Protein AF-A0A934XDN0-F1 (afdb_monomer_lite)

Sequence (200 aa):
MAMDLTIGKAIHNENSNKFLVRSGFCDELMEAIPNAPKKSKFPFWESRKKAPCLVDLEWMTLPLTATGLLPTVTFKRLGYQMPAGDAQRTWFPELIDLLRRNWNPSMSMLQLIELRNQLDGMLQTIRTEHSILPPLMTCSHCGIKSRAARPKVSVRAMIFALSRFRIASLDEVHALEKLWDRYRRDEHLDLYGDIEVDSR

pLDDT: mean 70.96, std 28.56, range [26.36, 98.31]

Foldseek 3Di:
DDDDDDDDDDDDDDDDDDDDPPPDDDDDDDDDDDDDDDDDDDDDDDDDDDDDDDDDPDDDDDDDDDDDDPPPPPPPVPPLPPPPCLLVDLDDVVLVVLLLVQDDLPDDPVSLLVSQVVSQVVSVVVCVVSVRFHDWDADPPPRDTDGDDRDGGFSLNSLVVCCVVVVDPPVSSVVVVVVNVVVCVVQCADRSRHHPDPPD

Radius of gyration: 28.69 Å; chains: 1; bounding box: 99×42×78 Å

Structure (mmCIF, N/CA/C/O backbone):
data_AF-A0A934XDN0-F1
#
_entry.id   AF-A0A934XDN0-F1
#
loop_
_atom_site.group_PDB
_atom_site.id
_atom_site.type_symbol
_atom_site.label_atom_id
_atom_site.label_alt_id
_atom_site.label_comp_id
_atom_site.label_asym_id
_atom_site.label_entity_id
_atom_site.label_seq_id
_atom_site.pdbx_PDB_ins_code
_atom_site.Cartn_x
_atom_site.Cartn_y
_atom_site.Cartn_z
_atom_site.occupancy
_atom_site.B_iso_or_equiv
_atom_site.auth_seq_id
_atom_site.auth_comp_id
_atom_site.auth_asym_id
_atom_site.auth_atom_id
_atom_site.pdbx_PDB_model_num
ATOM 1 N N . MET A 1 1 ? -42.422 -1.735 -44.830 1.00 34.94 1 MET A N 1
ATOM 2 C CA . MET A 1 1 ? -41.579 -1.874 -46.040 1.00 34.94 1 MET A CA 1
ATOM 3 C C . MET A 1 1 ? -40.138 -1.749 -45.569 1.00 34.94 1 MET A C 1
ATOM 5 O O . MET A 1 1 ? -39.867 -0.749 -44.932 1.00 34.94 1 MET A O 1
ATOM 9 N N . ALA A 1 2 ? -39.181 -2.653 -45.734 1.00 36.09 2 ALA A N 1
ATOM 10 C CA . ALA A 1 2 ? -39.068 -4.041 -46.178 1.00 36.09 2 ALA A CA 1
ATOM 11 C C . ALA A 1 2 ? -37.769 -4.542 -45.481 1.00 36.09 2 ALA A C 1
ATOM 13 O O . ALA A 1 2 ? -36.831 -3.766 -45.349 1.00 36.09 2 ALA A O 1
ATOM 14 N N . MET A 1 3 ? -37.820 -5.671 -44.772 1.00 32.78 3 MET A N 1
ATOM 15 C CA . MET A 1 3 ? -37.223 -6.965 -45.151 1.00 32.78 3 MET A CA 1
ATOM 16 C C . MET A 1 3 ? -35.757 -7.165 -44.728 1.00 32.78 3 MET A C 1
ATOM 18 O O . MET A 1 3 ? -34.842 -6.538 -45.249 1.00 32.78 3 MET A O 1
ATOM 22 N N . ASP A 1 4 ? -35.601 -8.117 -43.803 1.00 36.53 4 ASP A N 1
ATOM 23 C CA . ASP A 1 4 ? -34.432 -8.973 -43.598 1.00 36.53 4 ASP A CA 1
ATOM 24 C C . ASP A 1 4 ? -33.839 -9.501 -44.910 1.00 36.53 4 ASP A C 1
ATOM 26 O O . ASP A 1 4 ? -34.584 -9.801 -45.844 1.00 36.53 4 ASP A O 1
ATOM 30 N N . LEU A 1 5 ? -32.527 -9.766 -44.908 1.00 34.94 5 LEU A N 1
ATOM 31 C CA . LEU A 1 5 ? -31.982 -11.038 -45.391 1.00 34.94 5 LEU A CA 1
ATOM 32 C C . LEU A 1 5 ? -30.577 -11.297 -44.824 1.00 34.94 5 LEU A C 1
ATOM 34 O O . LEU A 1 5 ? -29.705 -10.436 -44.761 1.00 34.94 5 LEU A O 1
ATOM 38 N N . THR A 1 6 ? -30.427 -12.536 -44.380 1.00 37.78 6 THR A N 1
ATOM 39 C CA . THR A 1 6 ? -29.332 -13.153 -43.635 1.00 37.78 6 THR A CA 1
ATOM 40 C C . THR A 1 6 ? -28.315 -13.830 -44.579 1.00 37.78 6 THR A C 1
ATOM 42 O O . THR A 1 6 ? -28.625 -14.069 -45.743 1.00 37.78 6 THR A O 1
ATOM 45 N N . ILE A 1 7 ? -27.199 -14.303 -43.991 1.00 34.59 7 ILE A N 1
ATOM 46 C CA . ILE A 1 7 ? -26.290 -15.411 -44.404 1.00 34.59 7 ILE A CA 1
ATOM 47 C C . ILE A 1 7 ? -24.962 -14.921 -45.046 1.00 34.59 7 ILE A C 1
ATOM 49 O O . ILE A 1 7 ? -24.980 -14.125 -45.968 1.00 34.59 7 ILE A O 1
ATOM 53 N N . GLY A 1 8 ? -23.761 -15.349 -44.619 1.00 29.86 8 GLY A N 1
ATOM 54 C CA . GLY A 1 8 ? -23.439 -16.579 -43.897 1.00 29.86 8 GLY A CA 1
ATOM 55 C C . GLY A 1 8 ? -22.046 -16.689 -43.258 1.00 29.86 8 GLY A C 1
ATOM 56 O O . GLY A 1 8 ? -21.167 -15.845 -43.393 1.00 29.86 8 GLY A O 1
ATOM 57 N N . LYS A 1 9 ? -21.947 -17.797 -42.518 1.00 36.62 9 LYS A N 1
ATOM 58 C CA . LYS A 1 9 ? -20.867 -18.335 -41.682 1.00 36.62 9 LYS A CA 1
ATOM 59 C C . LYS A 1 9 ? -19.505 -18.468 -42.374 1.00 36.62 9 LYS A C 1
ATOM 61 O O . LYS A 1 9 ? -19.432 -18.940 -43.502 1.00 36.62 9 LYS A O 1
ATOM 66 N N . ALA A 1 10 ? -18.452 -18.349 -41.566 1.00 31.00 10 ALA A N 1
ATOM 67 C CA . ALA A 1 10 ? -17.335 -19.290 -41.588 1.00 31.00 10 ALA A CA 1
ATOM 68 C C . ALA A 1 10 ? -17.004 -19.694 -40.142 1.00 31.00 10 ALA A C 1
ATOM 70 O O . ALA A 1 10 ? -16.563 -18.885 -39.332 1.00 31.00 10 ALA A O 1
ATOM 71 N N . ILE A 1 11 ? -17.301 -20.952 -39.822 1.00 33.25 11 ILE A N 1
ATOM 72 C CA . ILE A 1 11 ? -16.867 -21.649 -38.613 1.00 33.25 11 ILE A CA 1
ATOM 73 C C . ILE A 1 11 ? -15.614 -22.417 -39.024 1.00 33.25 11 ILE A C 1
ATOM 75 O O . ILE A 1 11 ? -15.687 -23.224 -39.947 1.00 33.25 11 ILE A O 1
ATOM 79 N N . HIS A 1 12 ? -14.505 -22.221 -38.316 1.00 28.94 12 HIS A N 1
ATOM 80 C CA . HIS A 1 12 ? -13.538 -23.294 -38.126 1.00 28.94 12 HIS A CA 1
ATOM 81 C C . HIS A 1 12 ? -13.053 -23.261 -36.677 1.00 28.94 12 HIS A C 1
ATOM 83 O O . HIS A 1 12 ? -12.407 -22.322 -36.220 1.00 28.94 12 HIS A O 1
ATOM 89 N N . ASN A 1 13 ? -13.483 -24.289 -35.959 1.00 32.41 13 ASN A N 1
ATOM 90 C CA . ASN A 1 13 ? -13.050 -24.710 -34.639 1.00 32.41 13 ASN A CA 1
ATOM 91 C C . ASN A 1 13 ? -12.041 -25.831 -34.878 1.00 32.41 13 ASN A C 1
ATOM 93 O O . ASN A 1 13 ? -12.367 -26.735 -35.640 1.00 32.41 13 ASN A O 1
ATOM 97 N N . GLU A 1 14 ? -10.881 -25.798 -34.224 1.00 29.02 14 GLU A N 1
ATOM 98 C CA . GLU A 1 14 ? -10.186 -27.031 -33.855 1.00 29.02 14 GLU A CA 1
ATOM 99 C C . GLU A 1 14 ? -9.217 -26.799 -32.682 1.00 29.02 14 GLU A C 1
ATOM 101 O O . GLU A 1 14 ? -8.244 -26.058 -32.775 1.00 29.02 14 GLU A O 1
ATOM 106 N N . ASN A 1 15 ? -9.534 -27.495 -31.586 1.00 31.52 15 ASN A N 1
ATOM 107 C CA . ASN A 1 15 ? -8.660 -28.032 -30.540 1.00 31.52 15 ASN A CA 1
ATOM 108 C C . ASN A 1 15 ? -7.879 -27.060 -29.637 1.00 31.52 15 ASN A C 1
ATOM 110 O O . ASN A 1 15 ? -6.825 -26.536 -29.964 1.00 31.52 15 ASN A O 1
ATOM 114 N N . SER A 1 16 ? -8.400 -26.760 -28.445 1.00 33.50 16 SER A N 1
ATOM 115 C CA . SER A 1 16 ? -8.342 -27.597 -27.228 1.00 33.50 16 SER A CA 1
ATOM 116 C C . SER A 1 16 ? -6.959 -27.652 -26.570 1.00 33.50 16 SER A C 1
ATOM 118 O O . SER A 1 16 ? -6.140 -28.511 -26.883 1.00 33.50 16 SER A O 1
ATOM 120 N N . ASN A 1 17 ? -6.777 -26.855 -25.514 1.00 29.59 17 ASN A N 1
ATOM 121 C CA . ASN A 1 17 ? -6.273 -27.433 -24.273 1.00 29.59 17 ASN A CA 1
ATOM 122 C C . ASN A 1 17 ? -6.866 -26.703 -23.063 1.00 29.59 17 ASN A C 1
ATOM 124 O O . ASN A 1 17 ? -6.586 -25.536 -22.800 1.00 29.59 17 ASN A O 1
ATOM 128 N N . LYS A 1 18 ? -7.760 -27.407 -22.368 1.00 34.47 18 LYS A N 1
ATOM 129 C CA . LYS A 1 18 ? -8.399 -26.986 -21.124 1.00 34.47 18 LYS A CA 1
ATOM 130 C C . LYS A 1 18 ? -7.403 -27.199 -19.989 1.00 34.47 18 LYS A C 1
ATOM 132 O O . LYS A 1 18 ? -6.999 -28.332 -19.776 1.00 34.47 18 LYS A O 1
ATOM 137 N N . PHE A 1 19 ? -7.124 -26.170 -19.197 1.00 26.62 19 PHE A N 1
ATOM 138 C CA . PHE A 1 19 ? -6.746 -26.362 -17.796 1.00 26.62 19 PHE A CA 1
ATOM 139 C C . PHE A 1 19 ? -7.515 -25.368 -16.930 1.00 26.62 19 PHE A C 1
ATOM 141 O O . PHE A 1 19 ? -7.122 -24.224 -16.725 1.00 26.62 19 PHE A O 1
ATOM 148 N N . LEU A 1 20 ? -8.661 -25.845 -16.447 1.00 28.39 20 LEU A N 1
ATOM 149 C CA . LEU A 1 20 ? -9.382 -25.281 -15.318 1.00 28.39 20 LEU A CA 1
ATOM 150 C C . LEU A 1 20 ? -8.615 -25.715 -14.058 1.00 28.39 20 LEU A C 1
ATOM 152 O O . LEU A 1 20 ? -8.688 -26.881 -13.676 1.00 28.39 20 LEU A O 1
ATOM 156 N N . VAL A 1 21 ? -7.878 -24.813 -13.409 1.00 30.67 21 VAL A N 1
ATOM 157 C CA . VAL A 1 21 ? -7.439 -25.037 -12.022 1.00 30.67 21 VAL A CA 1
ATOM 158 C C . VAL A 1 21 ? -8.383 -24.259 -11.124 1.00 30.67 21 VAL A C 1
ATOM 160 O O . VAL A 1 21 ? -8.212 -23.079 -10.842 1.00 30.67 21 VAL A O 1
ATOM 163 N N . ARG A 1 22 ? -9.434 -24.966 -10.718 1.00 27.30 22 ARG A N 1
ATOM 164 C CA . ARG A 1 22 ? -10.350 -24.594 -9.648 1.00 27.30 22 ARG A CA 1
ATOM 165 C C . ARG A 1 22 ? -9.652 -24.949 -8.335 1.00 27.30 22 ARG A C 1
ATOM 167 O O . ARG A 1 22 ? -9.770 -26.076 -7.867 1.00 27.30 22 ARG A O 1
ATOM 174 N N . SER A 1 23 ? -8.875 -24.029 -7.768 1.00 33.44 23 SER A N 1
ATOM 175 C CA . SER A 1 23 ? -8.385 -24.188 -6.396 1.00 33.44 23 SER A CA 1
ATOM 176 C C . SER A 1 23 ? -9.541 -23.902 -5.440 1.00 33.44 23 SER A C 1
ATOM 178 O O . SER A 1 23 ? -9.793 -22.753 -5.080 1.00 33.44 23 SER A O 1
ATOM 180 N N . GLY A 1 24 ? -10.272 -24.955 -5.073 1.00 26.36 24 GLY A N 1
ATOM 181 C CA . GLY A 1 24 ? -11.062 -24.957 -3.850 1.00 26.36 24 GLY A CA 1
ATOM 182 C C . GLY A 1 24 ? -10.101 -24.826 -2.675 1.00 26.36 24 GLY A C 1
ATOM 183 O O . GLY A 1 24 ? -9.220 -25.666 -2.502 1.00 26.36 24 GLY A O 1
ATOM 184 N N . PHE A 1 25 ? -10.228 -23.743 -1.919 1.00 27.14 25 PHE A N 1
ATOM 185 C CA . PHE A 1 25 ? -9.599 -23.616 -0.616 1.00 27.14 25 PHE A CA 1
ATOM 186 C C .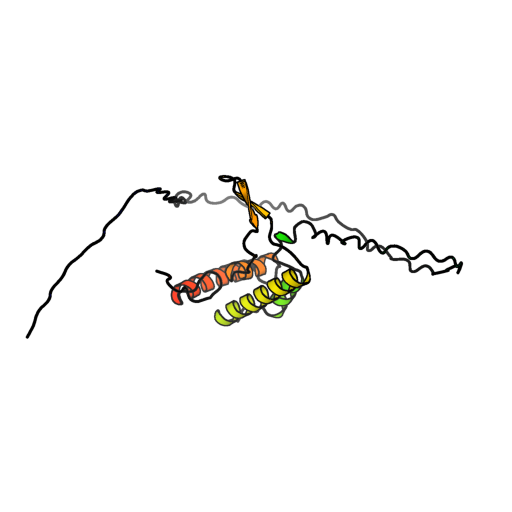 PHE A 1 25 ? -10.697 -23.909 0.403 1.00 27.14 25 PHE A C 1
ATOM 188 O O . PHE A 1 25 ? -11.745 -23.270 0.365 1.00 27.14 25 PHE A O 1
ATOM 195 N N . CYS A 1 26 ? -10.496 -24.961 1.194 1.00 27.95 26 CYS A N 1
ATOM 196 C CA . CYS A 1 26 ? -11.468 -25.491 2.137 1.00 27.95 26 CYS A CA 1
ATOM 197 C C . CYS A 1 26 ? -11.876 -24.432 3.165 1.00 27.95 26 CYS A C 1
ATOM 199 O O . CYS A 1 26 ? -11.075 -24.058 4.021 1.00 27.95 26 CYS A O 1
ATOM 201 N N . ASP A 1 27 ? -13.135 -24.019 3.093 1.00 29.45 27 ASP A N 1
ATOM 202 C CA . ASP A 1 27 ? -13.902 -23.695 4.284 1.00 29.45 27 ASP A CA 1
ATOM 203 C C . ASP A 1 27 ? -14.300 -25.012 4.968 1.00 29.45 27 ASP A C 1
ATOM 205 O O . ASP A 1 27 ? -14.533 -26.016 4.293 1.00 29.45 27 ASP A O 1
ATOM 209 N N . GLU A 1 28 ? -14.396 -24.953 6.299 1.00 31.11 28 GLU A N 1
ATOM 210 C CA . GLU A 1 28 ? -15.042 -25.906 7.215 1.00 31.11 28 GLU A CA 1
ATOM 211 C C . GLU A 1 28 ? -14.112 -26.756 8.114 1.00 31.11 28 GLU A C 1
ATOM 213 O O . GLU A 1 28 ? -13.184 -27.425 7.666 1.00 31.11 28 GLU A O 1
ATOM 218 N N . LEU A 1 29 ? -14.452 -26.720 9.415 1.00 32.59 29 LEU A N 1
ATOM 219 C CA . LEU A 1 29 ? -13.889 -27.396 10.599 1.00 32.59 29 LEU A CA 1
ATOM 220 C C . LEU A 1 29 ? -12.670 -26.755 11.288 1.00 32.59 29 LEU A C 1
ATOM 222 O O . LEU A 1 29 ? -11.528 -27.134 11.059 1.00 32.59 29 LEU A O 1
ATOM 226 N N . MET A 1 30 ? -12.946 -25.876 12.261 1.00 30.41 30 MET A N 1
ATOM 227 C CA . MET A 1 30 ? -12.708 -26.185 13.685 1.00 30.41 30 MET A CA 1
ATOM 228 C C . MET A 1 30 ? -13.420 -25.161 14.585 1.00 30.41 30 MET A C 1
ATOM 230 O O . MET A 1 30 ? -12.978 -24.021 14.732 1.00 30.41 30 MET A O 1
ATOM 234 N N . GLU A 1 31 ? -14.505 -25.595 15.222 1.00 34.38 31 GLU A N 1
ATOM 235 C CA . GLU A 1 31 ? -15.187 -24.878 16.297 1.00 34.38 31 GLU A CA 1
ATOM 236 C C . GLU A 1 31 ? -14.743 -25.447 17.663 1.00 34.38 31 GLU A C 1
ATOM 238 O O . GLU A 1 31 ? -14.722 -26.656 17.867 1.00 34.38 31 GLU A O 1
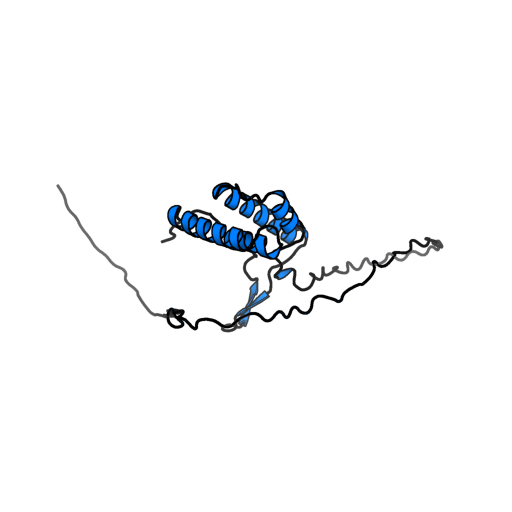ATOM 243 N N . ALA A 1 32 ? -14.369 -24.530 18.562 1.00 29.75 32 ALA A N 1
ATOM 244 C CA . ALA A 1 32 ? -14.313 -24.592 20.031 1.00 29.75 32 ALA A CA 1
ATOM 245 C C . ALA A 1 32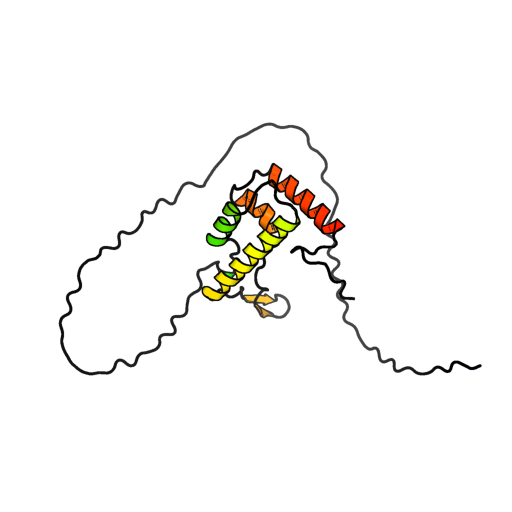 ? -13.544 -25.715 20.783 1.00 29.75 32 ALA A C 1
ATOM 247 O O . ALA A 1 32 ? -13.982 -26.855 20.895 1.00 29.75 32 ALA A O 1
ATOM 248 N N . ILE A 1 33 ? -12.516 -25.300 21.545 1.00 33.56 33 ILE A N 1
ATOM 249 C CA . ILE A 1 33 ? -12.223 -25.843 22.890 1.00 33.56 33 ILE A CA 1
ATOM 250 C C . ILE A 1 33 ? -12.125 -24.658 23.876 1.00 33.56 33 ILE A C 1
ATOM 252 O O . ILE A 1 33 ? -11.352 -23.731 23.617 1.00 33.56 33 ILE A O 1
ATOM 256 N N . PRO A 1 34 ? -12.874 -24.650 24.999 1.00 41.56 34 PRO A N 1
ATOM 257 C CA . PRO A 1 34 ? -12.844 -23.573 25.983 1.00 41.56 34 PRO A CA 1
ATOM 258 C C . PRO A 1 34 ? -11.764 -23.781 27.065 1.00 41.56 34 PRO A C 1
ATOM 260 O O . PRO A 1 34 ? -11.533 -24.892 27.528 1.00 41.56 34 PRO A O 1
ATOM 263 N N . ASN A 1 35 ? -11.187 -22.662 27.522 1.00 40.12 35 ASN A N 1
ATOM 264 C CA . ASN A 1 35 ? -10.449 -22.453 28.780 1.00 40.12 35 ASN A CA 1
ATOM 265 C C . ASN A 1 35 ? -9.209 -23.321 29.097 1.00 40.12 35 ASN A C 1
ATOM 267 O O . ASN A 1 35 ? -9.309 -24.389 29.693 1.00 40.12 35 ASN A O 1
ATOM 271 N N . ALA A 1 36 ? -8.017 -22.728 28.936 1.00 30.55 36 ALA A N 1
ATOM 272 C CA . ALA A 1 36 ? -6.891 -22.939 29.858 1.00 30.55 36 ALA A CA 1
ATOM 273 C C . ALA A 1 36 ? -5.968 -21.694 29.925 1.00 30.55 36 ALA A C 1
ATOM 275 O O . ALA A 1 36 ? -5.777 -21.029 28.904 1.00 30.55 36 ALA A O 1
ATOM 276 N N . PRO A 1 37 ? -5.398 -21.338 31.099 1.00 34.31 37 PRO A N 1
ATOM 277 C CA . PRO A 1 37 ? -4.790 -20.028 31.330 1.00 34.31 37 PRO A CA 1
ATOM 278 C C . PRO A 1 37 ? -3.257 -19.969 31.166 1.00 34.31 37 PRO A C 1
ATOM 280 O O . PRO A 1 37 ? -2.526 -20.914 31.452 1.00 34.31 37 PRO A O 1
ATOM 283 N N . LYS A 1 38 ? -2.814 -18.762 30.775 1.00 46.50 38 LYS A N 1
ATOM 284 C CA . LYS A 1 38 ? -1.526 -18.062 30.980 1.00 46.50 38 LYS A CA 1
ATOM 285 C C . LYS A 1 38 ? -0.277 -18.908 31.276 1.00 46.50 38 LYS A C 1
ATOM 287 O O . LYS A 1 38 ? -0.045 -19.288 32.421 1.00 46.50 38 LYS A O 1
ATOM 292 N N . LYS A 1 39 ? 0.658 -18.940 30.315 1.00 36.69 39 LYS A N 1
ATOM 293 C CA . LYS A 1 39 ? 2.102 -18.880 30.605 1.00 36.69 39 LYS A CA 1
ATOM 294 C C . LYS A 1 39 ? 2.823 -17.954 29.630 1.00 36.69 39 LYS A C 1
ATOM 296 O O . LYS A 1 39 ? 2.908 -18.203 28.434 1.00 36.69 39 LYS A O 1
ATOM 301 N N . SER A 1 40 ? 3.360 -16.888 30.211 1.00 38.41 40 SER A N 1
ATOM 302 C CA . SER A 1 40 ? 4.443 -16.067 29.693 1.00 38.41 40 SER A CA 1
ATOM 303 C C . SER A 1 40 ? 5.632 -16.925 29.271 1.00 38.41 40 SER A C 1
ATOM 305 O O . SER A 1 40 ? 6.130 -17.720 30.070 1.00 38.41 40 SER A O 1
ATOM 307 N N . LYS A 1 41 ? 6.130 -16.693 28.060 1.00 34.75 41 LYS A N 1
ATOM 308 C CA . LYS A 1 41 ? 7.526 -16.913 27.672 1.00 34.75 41 LYS A CA 1
ATOM 309 C C . LYS A 1 41 ? 7.792 -16.068 26.427 1.00 34.75 41 LYS A C 1
ATOM 311 O O . LYS A 1 41 ? 7.591 -16.510 25.303 1.00 34.75 41 LYS A O 1
ATOM 316 N N . PHE A 1 42 ? 8.223 -14.826 26.651 1.00 39.75 42 PHE A N 1
ATOM 317 C CA . PHE A 1 42 ? 9.112 -14.166 25.696 1.00 39.75 42 PHE A CA 1
ATOM 318 C C . PHE A 1 42 ? 10.312 -15.089 25.477 1.00 39.75 42 PHE A C 1
ATOM 320 O O . PHE A 1 42 ? 10.789 -15.691 26.445 1.00 39.75 42 PHE A O 1
ATOM 327 N N . PRO A 1 43 ? 10.815 -15.191 24.242 1.00 39.47 43 PRO A N 1
ATOM 328 C CA . PRO A 1 43 ? 12.226 -14.860 24.138 1.00 39.47 43 PRO A CA 1
ATOM 329 C C . PRO A 1 43 ? 12.621 -14.205 22.806 1.00 39.47 43 PRO A C 1
ATOM 331 O O . PRO A 1 43 ? 11.956 -14.313 21.780 1.00 39.47 43 PRO A O 1
ATOM 334 N N . PHE A 1 44 ? 13.827 -13.643 22.858 1.00 33.91 44 PHE A N 1
ATOM 335 C CA . PHE A 1 44 ? 14.825 -13.781 21.800 1.00 33.91 44 PHE A CA 1
ATOM 336 C C . PHE A 1 44 ? 14.905 -12.688 20.724 1.00 33.91 44 PHE A C 1
ATOM 338 O O . PHE A 1 44 ? 14.950 -12.970 19.531 1.00 33.91 44 PHE A O 1
ATOM 345 N N . TRP A 1 45 ? 15.047 -11.428 21.136 1.00 34.75 45 TRP A N 1
ATOM 346 C CA . TRP A 1 45 ? 15.760 -10.442 20.314 1.00 34.75 45 TRP A CA 1
ATOM 347 C C . TRP A 1 45 ? 16.725 -9.639 21.190 1.00 34.75 45 TRP A C 1
ATOM 349 O O . TRP A 1 45 ? 16.557 -8.464 21.458 1.00 34.75 45 TRP A O 1
ATOM 359 N N . GLU A 1 46 ? 17.777 -10.287 21.669 1.00 32.16 46 GLU A N 1
ATOM 360 C CA . GLU A 1 46 ? 18.884 -9.569 22.290 1.00 32.16 46 GLU A CA 1
ATOM 361 C C . GLU A 1 46 ? 20.178 -10.176 21.780 1.00 32.16 46 GLU A C 1
ATOM 363 O O . GLU A 1 46 ? 20.613 -11.212 22.267 1.00 32.16 46 GLU A O 1
ATOM 368 N N . SER A 1 47 ? 20.721 -9.580 20.712 1.00 30.67 47 SER A N 1
ATOM 369 C CA . SER A 1 47 ? 22.150 -9.585 20.363 1.00 30.67 47 SER A CA 1
ATOM 370 C C . SER A 1 47 ? 22.378 -9.008 18.966 1.00 30.67 47 SER A C 1
ATOM 372 O O . SER A 1 47 ? 22.377 -9.721 17.963 1.00 30.67 47 SER A O 1
ATOM 374 N N . ARG A 1 48 ? 22.650 -7.702 18.906 1.00 33.22 48 ARG A N 1
ATOM 375 C CA . ARG A 1 48 ? 23.742 -7.164 18.081 1.00 33.22 48 ARG A CA 1
ATOM 376 C C . ARG A 1 48 ? 24.055 -5.732 18.513 1.00 33.22 48 ARG A C 1
ATOM 378 O O . ARG A 1 48 ? 23.686 -4.759 17.870 1.00 33.22 48 ARG A O 1
ATOM 385 N N . LYS A 1 49 ? 24.788 -5.624 19.622 1.00 37.84 49 LYS A N 1
ATOM 386 C CA . LYS A 1 49 ? 25.693 -4.493 19.822 1.00 37.84 49 LYS A CA 1
ATOM 387 C C . LYS A 1 49 ? 26.838 -4.670 18.823 1.00 37.84 49 LYS A C 1
ATOM 389 O O . LYS A 1 49 ? 27.611 -5.617 18.944 1.00 37.84 49 LYS A O 1
ATOM 394 N N . LYS A 1 50 ? 26.943 -3.786 17.837 1.00 36.28 50 LYS A N 1
ATOM 395 C CA . LYS A 1 50 ? 28.217 -3.496 17.176 1.00 36.28 50 LYS A CA 1
ATOM 396 C C . LYS A 1 50 ? 28.296 -1.988 16.989 1.00 36.28 50 LYS A C 1
ATOM 398 O O . LYS A 1 50 ? 27.418 -1.392 16.374 1.00 36.28 50 LYS A O 1
ATOM 403 N N . ALA A 1 51 ? 29.295 -1.415 17.647 1.00 36.19 51 ALA A N 1
ATOM 404 C CA . ALA A 1 51 ? 29.631 -0.004 17.639 1.00 36.19 51 ALA A CA 1
ATOM 405 C C . ALA A 1 51 ? 29.873 0.514 16.208 1.00 36.19 51 ALA A C 1
ATOM 407 O O . ALA A 1 51 ? 30.254 -0.277 15.339 1.00 36.19 51 ALA A O 1
ATOM 408 N N . PRO A 1 52 ? 29.687 1.821 15.960 1.00 36.91 52 PRO A N 1
ATOM 409 C CA . PRO A 1 52 ? 30.146 2.450 14.733 1.00 36.91 52 PRO A CA 1
ATOM 410 C C . PRO A 1 52 ? 31.675 2.397 14.662 1.00 36.91 52 PRO A C 1
ATOM 412 O O . PRO A 1 52 ? 32.373 2.758 15.610 1.00 36.91 52 PRO A O 1
ATOM 415 N N . CYS A 1 53 ? 32.181 1.928 13.525 1.00 32.66 53 CYS A N 1
ATOM 416 C CA . CYS A 1 53 ? 33.578 2.060 13.154 1.00 32.66 53 CYS A CA 1
ATOM 417 C C . CYS A 1 53 ? 33.875 3.556 13.012 1.00 32.66 53 CYS A C 1
ATOM 419 O O . CYS A 1 53 ? 33.326 4.219 12.131 1.00 32.66 53 CYS A O 1
ATOM 421 N N . LEU A 1 54 ? 34.709 4.064 13.914 1.00 31.95 54 LEU A N 1
ATOM 422 C CA . LEU A 1 54 ? 35.401 5.337 13.796 1.00 31.95 54 LEU A CA 1
ATOM 423 C C . LEU A 1 54 ? 36.187 5.298 12.476 1.00 31.95 54 LEU A C 1
ATOM 425 O O . LEU A 1 54 ? 37.006 4.402 12.279 1.00 31.95 54 LEU A O 1
ATOM 429 N N . VAL A 1 55 ? 35.878 6.191 11.538 1.00 40.25 55 VAL A N 1
ATOM 430 C CA . VAL A 1 55 ? 36.729 6.395 10.362 1.00 40.25 55 VAL A CA 1
ATOM 431 C C . VAL A 1 55 ? 37.762 7.427 10.781 1.00 40.25 55 VAL A C 1
ATOM 433 O O . VAL A 1 55 ? 37.445 8.610 10.901 1.00 40.25 55 VAL A O 1
ATOM 436 N N . ASP A 1 56 ? 38.964 6.945 11.077 1.00 31.20 56 ASP A N 1
ATOM 437 C CA . ASP A 1 56 ? 40.135 7.776 11.306 1.00 31.20 56 ASP A CA 1
ATOM 438 C C . ASP A 1 56 ? 40.457 8.560 10.026 1.00 31.20 56 ASP A C 1
ATOM 440 O O . ASP A 1 56 ? 40.716 8.002 8.957 1.00 31.20 56 ASP A O 1
ATOM 444 N N . LEU A 1 57 ? 40.395 9.886 10.144 1.00 42.47 57 LEU A N 1
ATOM 445 C CA . LEU A 1 57 ? 40.962 10.843 9.203 1.00 42.47 57 LEU A CA 1
ATOM 446 C C . LEU A 1 57 ? 42.454 10.983 9.529 1.00 42.47 57 LEU A C 1
ATOM 448 O O . LEU A 1 57 ? 42.839 11.851 10.307 1.00 42.47 57 LEU A O 1
ATOM 452 N N . GLU A 1 58 ? 43.292 10.144 8.922 1.00 35.00 58 GLU A N 1
ATOM 453 C CA . GLU A 1 58 ? 44.747 10.325 8.930 1.00 35.00 58 GLU A CA 1
ATOM 454 C C . GLU A 1 58 ? 45.285 10.621 7.519 1.00 35.00 58 GLU A C 1
ATOM 456 O O . GLU A 1 58 ? 45.274 9.787 6.618 1.00 35.00 58 GLU A O 1
ATOM 461 N N . TRP A 1 59 ? 45.670 11.894 7.370 1.00 38.31 59 TRP A N 1
ATOM 462 C CA . TRP A 1 59 ? 46.670 12.529 6.503 1.00 38.31 59 TRP A CA 1
ATOM 463 C C . TRP A 1 59 ? 47.069 11.897 5.153 1.00 38.31 59 TRP A C 1
ATOM 465 O O . TRP A 1 59 ? 47.700 10.853 5.034 1.00 38.31 59 TRP A O 1
ATOM 475 N N . MET A 1 60 ? 46.852 12.705 4.112 1.00 33.12 60 MET A N 1
ATOM 476 C CA . MET A 1 60 ? 47.551 12.642 2.833 1.00 33.12 60 MET A CA 1
ATOM 477 C C . MET A 1 60 ? 48.992 13.157 2.979 1.00 33.12 60 MET A C 1
ATOM 479 O O . MET A 1 60 ? 49.202 14.327 3.298 1.00 33.12 60 MET A O 1
ATOM 483 N N . THR A 1 61 ? 49.978 12.343 2.613 1.00 44.81 61 THR A N 1
ATOM 484 C CA . THR A 1 61 ? 51.241 12.831 2.038 1.00 44.81 61 THR A CA 1
ATOM 485 C C . THR A 1 61 ? 51.484 12.127 0.708 1.00 44.81 61 THR A C 1
ATOM 487 O O . THR A 1 61 ? 51.743 10.929 0.640 1.00 44.81 61 THR A O 1
ATOM 490 N N . LEU A 1 62 ? 51.365 12.893 -0.377 1.00 44.38 62 LEU A N 1
ATOM 491 C CA . LEU A 1 62 ? 51.761 12.491 -1.724 1.00 44.38 62 LEU A CA 1
ATOM 492 C C . LEU A 1 62 ? 53.253 12.793 -1.918 1.00 44.38 62 LEU A C 1
ATOM 494 O O . LEU A 1 62 ? 53.646 13.945 -1.718 1.00 44.38 62 LEU A O 1
ATOM 498 N N . PRO A 1 63 ? 54.070 11.855 -2.419 1.00 47.03 63 PRO A N 1
ATOM 499 C CA . PRO A 1 63 ? 55.250 12.212 -3.178 1.00 47.03 63 PRO A CA 1
ATOM 500 C C . PRO A 1 63 ? 54.898 12.294 -4.668 1.00 47.03 63 PRO A C 1
ATOM 502 O O . PRO A 1 63 ? 54.418 11.341 -5.283 1.00 47.03 63 PRO A O 1
ATOM 505 N N . LEU A 1 64 ? 55.156 13.468 -5.242 1.00 47.88 64 LEU A N 1
ATOM 506 C CA . LEU A 1 64 ? 55.233 13.702 -6.678 1.00 47.88 64 LEU A CA 1
ATOM 507 C C . LEU A 1 64 ? 56.452 12.964 -7.241 1.00 47.88 64 LEU A C 1
ATOM 509 O O . LEU A 1 64 ? 57.581 13.392 -7.012 1.00 47.88 64 LEU A O 1
ATOM 513 N N . THR A 1 65 ? 56.237 11.931 -8.052 1.00 46.12 65 THR A N 1
ATOM 514 C CA . THR A 1 65 ? 57.196 11.564 -9.097 1.00 46.12 65 THR A CA 1
ATOM 515 C C . THR A 1 65 ? 56.476 11.289 -10.407 1.00 46.12 65 THR A C 1
ATOM 517 O O . THR A 1 65 ? 55.557 10.480 -10.520 1.00 46.12 65 THR A O 1
ATOM 520 N N . ALA A 1 66 ? 56.910 12.046 -11.408 1.00 46.41 66 ALA A N 1
ATOM 521 C CA . ALA A 1 66 ? 56.562 11.901 -12.801 1.00 46.41 66 ALA A CA 1
ATOM 522 C C . ALA A 1 66 ? 57.033 10.545 -13.332 1.00 46.41 66 ALA A C 1
ATOM 524 O O . ALA A 1 66 ? 58.169 10.162 -13.078 1.00 46.41 66 ALA A O 1
ATOM 525 N N . THR A 1 67 ? 56.206 9.869 -14.127 1.00 45.84 67 THR A N 1
ATOM 526 C CA . THR A 1 67 ? 56.572 9.320 -15.444 1.00 45.84 67 THR A CA 1
ATOM 527 C C . THR A 1 67 ? 55.269 8.957 -16.150 1.00 45.84 67 THR A C 1
ATOM 529 O O . THR A 1 67 ? 54.428 8.245 -15.606 1.00 45.84 67 THR A O 1
ATOM 532 N N . GLY A 1 68 ? 55.079 9.508 -17.347 1.00 55.16 68 GLY A N 1
ATOM 533 C CA . GLY A 1 68 ? 53.887 9.303 -18.152 1.00 55.16 68 GLY A CA 1
ATOM 534 C C . GLY A 1 68 ? 53.748 7.857 -18.608 1.00 55.16 68 GLY A C 1
ATOM 535 O O . GLY A 1 68 ? 54.538 7.371 -19.406 1.00 55.16 68 GLY A O 1
ATOM 536 N N . LEU A 1 69 ? 52.681 7.220 -18.149 1.00 50.62 69 LEU A N 1
ATOM 537 C CA . LEU A 1 69 ? 51.953 6.181 -18.858 1.00 50.62 69 LEU A CA 1
ATOM 538 C C . LEU A 1 69 ? 50.485 6.494 -18.595 1.00 50.62 69 LEU A C 1
ATOM 540 O O . LEU A 1 69 ? 50.060 6.533 -17.442 1.00 50.62 69 LEU A O 1
ATOM 544 N N . LEU A 1 70 ? 49.727 6.789 -19.653 1.00 53.66 70 LEU A N 1
ATOM 545 C CA . LEU A 1 70 ? 48.279 6.922 -19.542 1.00 53.66 70 LEU A CA 1
ATOM 546 C C . LEU A 1 70 ? 47.760 5.611 -18.945 1.00 53.66 70 LEU A C 1
ATOM 548 O O . LEU A 1 70 ? 47.938 4.565 -19.578 1.00 53.66 70 LEU A O 1
ATOM 552 N N . PRO A 1 71 ? 47.141 5.619 -17.751 1.00 46.88 71 PRO A N 1
ATOM 553 C CA . PRO A 1 71 ? 46.438 4.439 -17.313 1.00 46.88 71 PRO A CA 1
ATOM 554 C C . PRO A 1 71 ? 45.325 4.245 -18.334 1.00 46.88 71 PRO A C 1
ATOM 556 O O . PRO A 1 71 ? 44.463 5.108 -18.503 1.00 46.88 71 PRO A O 1
ATOM 559 N N . THR A 1 72 ? 45.347 3.125 -19.052 1.00 49.62 72 THR A N 1
ATOM 560 C CA . THR A 1 72 ? 44.130 2.606 -19.661 1.00 49.62 72 THR A CA 1
ATOM 561 C C . THR A 1 72 ? 43.120 2.541 -18.533 1.00 49.62 72 THR A C 1
ATOM 563 O O . THR A 1 72 ? 43.219 1.672 -17.660 1.00 49.62 72 THR A O 1
ATOM 566 N N . VAL A 1 73 ? 42.207 3.513 -18.510 1.00 52.25 73 VAL A N 1
ATOM 567 C CA . VAL A 1 73 ? 41.041 3.515 -17.643 1.00 52.25 73 VAL A CA 1
ATOM 568 C C . VAL A 1 73 ? 40.251 2.303 -18.091 1.00 52.25 73 VAL A C 1
ATOM 570 O O . VAL A 1 73 ? 39.428 2.347 -19.001 1.00 52.25 73 VAL A O 1
ATOM 573 N N . THR A 1 74 ? 40.575 1.164 -17.491 1.00 46.03 74 THR A N 1
ATOM 574 C CA . THR A 1 74 ? 39.696 0.019 -17.490 1.00 46.03 74 THR A CA 1
ATOM 575 C C . THR A 1 74 ? 38.489 0.523 -16.736 1.00 46.03 74 THR A C 1
ATOM 577 O O . THR A 1 74 ? 38.506 0.659 -15.513 1.00 46.03 74 THR A O 1
ATOM 580 N N . PHE A 1 75 ? 37.456 0.878 -17.497 1.00 42.38 75 PHE A N 1
ATOM 581 C CA . PHE A 1 75 ? 36.116 1.063 -16.989 1.00 42.38 75 PHE A CA 1
ATOM 582 C C . PHE A 1 75 ? 35.709 -0.303 -16.438 1.00 42.38 75 PHE A C 1
ATOM 584 O O . PHE A 1 75 ? 35.063 -1.110 -17.105 1.00 42.38 75 PHE A O 1
ATOM 591 N N . LYS A 1 76 ? 36.181 -0.624 -15.226 1.00 44.56 76 LYS A N 1
ATOM 592 C CA . LYS A 1 76 ? 35.601 -1.677 -14.418 1.00 44.56 76 LYS A CA 1
ATOM 593 C C . LYS A 1 76 ? 34.158 -1.241 -14.321 1.00 44.56 76 LYS A C 1
ATOM 595 O O . LYS A 1 76 ? 33.857 -0.256 -13.654 1.00 44.56 76 LYS A O 1
ATOM 600 N N . ARG A 1 77 ? 33.283 -1.928 -15.058 1.00 49.75 77 ARG A N 1
ATOM 601 C CA . ARG A 1 77 ? 31.857 -1.937 -14.780 1.00 49.75 77 ARG A CA 1
ATOM 602 C C . ARG A 1 77 ? 31.790 -2.226 -13.286 1.00 49.75 77 ARG A C 1
ATOM 604 O O . ARG A 1 77 ? 32.015 -3.364 -12.881 1.00 49.75 77 ARG A O 1
ATOM 611 N N . LEU A 1 78 ? 31.603 -1.185 -12.476 1.00 52.22 78 LEU A N 1
ATOM 612 C CA . LEU A 1 78 ? 31.215 -1.321 -11.087 1.00 52.22 78 LEU A CA 1
ATOM 613 C C . LEU A 1 78 ? 29.865 -2.005 -11.202 1.00 52.22 78 LEU A C 1
ATOM 615 O O . LEU A 1 78 ? 28.851 -1.369 -11.477 1.00 52.22 78 LEU A O 1
ATOM 619 N N . GLY A 1 79 ? 29.884 -3.336 -11.184 1.00 52.41 79 GLY A N 1
ATOM 620 C CA . GLY A 1 79 ? 28.681 -4.119 -11.063 1.00 52.41 79 GLY A CA 1
ATOM 621 C C . GLY A 1 79 ? 28.112 -3.683 -9.736 1.00 52.41 79 GLY A C 1
ATOM 622 O O . GLY A 1 79 ? 28.632 -4.088 -8.702 1.00 52.41 79 GLY A O 1
ATOM 623 N N . TYR A 1 80 ? 27.136 -2.777 -9.771 1.00 58.34 80 TYR A N 1
ATOM 624 C CA . TYR A 1 80 ? 26.352 -2.432 -8.606 1.00 58.34 80 TYR A CA 1
ATOM 625 C C . TYR A 1 80 ? 25.736 -3.746 -8.135 1.00 58.34 80 TYR A C 1
ATOM 627 O O . TYR A 1 80 ? 24.798 -4.276 -8.737 1.00 58.34 80 TYR A O 1
ATOM 635 N N . GLN A 1 81 ? 26.378 -4.356 -7.143 1.00 67.81 81 GLN A N 1
ATOM 636 C CA . GLN A 1 81 ? 25.914 -5.591 -6.560 1.00 67.81 81 GLN A CA 1
ATOM 637 C C . GLN A 1 81 ? 24.774 -5.186 -5.644 1.00 67.81 81 GLN A C 1
ATOM 639 O O . GLN A 1 81 ? 24.993 -4.696 -4.540 1.00 67.81 81 GLN A O 1
ATOM 644 N N . MET A 1 82 ? 23.557 -5.325 -6.165 1.00 75.88 82 MET A N 1
ATOM 645 C CA . MET A 1 82 ? 22.339 -5.052 -5.419 1.00 75.88 82 MET A CA 1
ATOM 646 C C . MET A 1 82 ? 22.402 -5.803 -4.080 1.00 75.88 82 MET A C 1
ATOM 648 O O . MET A 1 82 ? 22.638 -7.020 -4.092 1.00 75.88 82 MET A O 1
ATOM 652 N N . PRO A 1 83 ? 22.213 -5.115 -2.940 1.00 79.00 83 PRO A N 1
ATOM 653 C CA . PRO A 1 83 ? 22.210 -5.764 -1.642 1.00 79.00 83 PRO A CA 1
ATOM 654 C C . PRO A 1 83 ? 21.219 -6.931 -1.611 1.00 79.00 83 PRO A C 1
ATOM 656 O O . PRO A 1 83 ? 20.126 -6.877 -2.187 1.00 79.00 83 PRO A O 1
ATOM 659 N N . ALA A 1 84 ? 21.607 -8.020 -0.949 1.00 77.06 84 ALA A N 1
ATOM 660 C CA . ALA A 1 84 ? 20.756 -9.196 -0.847 1.00 77.06 84 ALA A CA 1
ATOM 661 C C . ALA A 1 84 ? 19.415 -8.825 -0.187 1.00 77.06 84 ALA A C 1
ATOM 663 O O . ALA A 1 84 ? 19.384 -8.254 0.899 1.00 77.06 84 ALA A O 1
ATOM 664 N N . GLY A 1 85 ? 18.306 -9.166 -0.849 1.00 83.12 85 GLY A N 1
ATOM 665 C CA . GLY A 1 85 ? 16.948 -8.923 -0.351 1.00 83.12 85 GLY A CA 1
ATOM 666 C C . GLY A 1 85 ? 16.272 -7.653 -0.874 1.00 83.12 85 GLY A C 1
ATOM 667 O O . GLY A 1 85 ? 15.043 -7.605 -0.869 1.00 83.12 85 GLY A O 1
ATOM 668 N N . ASP A 1 86 ? 17.005 -6.681 -1.427 1.00 86.00 86 ASP A N 1
ATOM 669 C CA . ASP A 1 86 ? 16.400 -5.433 -1.935 1.00 86.00 86 ASP A CA 1
ATOM 670 C C . ASP A 1 86 ? 15.438 -5.674 -3.106 1.00 86.00 86 ASP A C 1
ATOM 672 O O . ASP A 1 86 ? 14.415 -4.999 -3.249 1.00 86.00 86 ASP A O 1
ATOM 676 N N . ALA A 1 87 ? 15.689 -6.725 -3.890 1.00 86.56 87 ALA A N 1
ATOM 677 C CA . ALA A 1 87 ? 14.775 -7.170 -4.937 1.00 86.56 87 ALA A CA 1
ATOM 678 C C . ALA A 1 87 ? 13.351 -7.431 -4.405 1.00 86.56 87 ALA A C 1
ATOM 680 O O . ALA A 1 87 ? 12.385 -7.116 -5.100 1.00 86.56 87 ALA A O 1
ATOM 681 N N . GLN A 1 88 ? 13.236 -7.966 -3.183 1.00 86.56 88 GLN A N 1
ATOM 682 C CA . GLN A 1 88 ? 11.982 -8.345 -2.519 1.00 86.56 88 GLN A CA 1
ATOM 683 C C . GLN A 1 88 ? 11.517 -7.321 -1.469 1.00 86.56 88 GLN A C 1
ATOM 685 O O . GLN A 1 88 ? 10.416 -7.445 -0.933 1.00 86.56 88 GLN A O 1
ATOM 690 N N . ARG A 1 89 ? 12.342 -6.321 -1.143 1.00 91.44 89 ARG A N 1
ATOM 691 C CA . ARG A 1 89 ? 12.042 -5.336 -0.105 1.00 91.44 89 ARG A CA 1
ATOM 692 C C . ARG A 1 89 ? 11.022 -4.310 -0.600 1.00 91.44 89 ARG A C 1
ATOM 694 O O . ARG A 1 89 ? 11.220 -3.666 -1.628 1.00 91.44 89 ARG A O 1
ATOM 701 N N . THR A 1 90 ? 9.962 -4.136 0.188 1.00 94.00 90 THR A N 1
ATOM 702 C CA . THR A 1 90 ? 8.930 -3.106 -0.022 1.00 94.00 90 THR A CA 1
ATOM 703 C C . THR A 1 90 ? 9.053 -1.979 1.000 1.00 94.00 90 THR A C 1
ATOM 705 O O . THR A 1 90 ? 9.015 -0.812 0.642 1.00 94.00 90 THR A O 1
ATOM 708 N N . TRP A 1 91 ? 9.247 -2.306 2.281 1.00 95.69 91 TRP A N 1
ATOM 709 C CA . TRP A 1 91 ? 9.301 -1.315 3.360 1.00 95.69 91 TRP A CA 1
ATOM 710 C C . TRP A 1 91 ? 10.728 -0.790 3.568 1.00 95.69 91 TRP A C 1
ATOM 712 O O . TRP A 1 91 ? 11.508 -1.321 4.370 1.00 95.69 91 TRP A O 1
ATOM 722 N N . PHE A 1 92 ? 11.085 0.230 2.791 1.00 95.00 92 PHE A N 1
ATOM 723 C CA . PHE A 1 92 ? 12.291 1.033 2.999 1.00 95.00 92 PHE A CA 1
ATOM 724 C C . PHE A 1 92 ? 12.090 2.027 4.161 1.00 95.00 92 PHE A C 1
ATOM 726 O O . PHE A 1 92 ? 10.939 2.353 4.468 1.00 95.00 92 PHE A O 1
ATOM 733 N N . PRO A 1 93 ? 13.160 2.475 4.845 1.00 95.44 93 PRO A N 1
ATOM 734 C CA . PRO A 1 93 ? 13.045 3.419 5.960 1.00 95.44 93 PRO A CA 1
ATOM 735 C C . PRO A 1 93 ? 12.263 4.684 5.587 1.00 95.44 93 PRO A C 1
ATOM 737 O O . PRO A 1 93 ? 11.369 5.086 6.323 1.00 95.44 93 PRO A O 1
ATOM 740 N N . GLU A 1 94 ? 12.493 5.214 4.388 1.00 96.44 94 GLU A N 1
ATOM 741 C CA . GLU A 1 94 ? 11.833 6.401 3.847 1.00 96.44 94 GLU A CA 1
ATOM 742 C C . GLU A 1 94 ? 10.311 6.206 3.752 1.00 96.44 94 GLU A C 1
ATOM 744 O O . GLU A 1 94 ? 9.541 7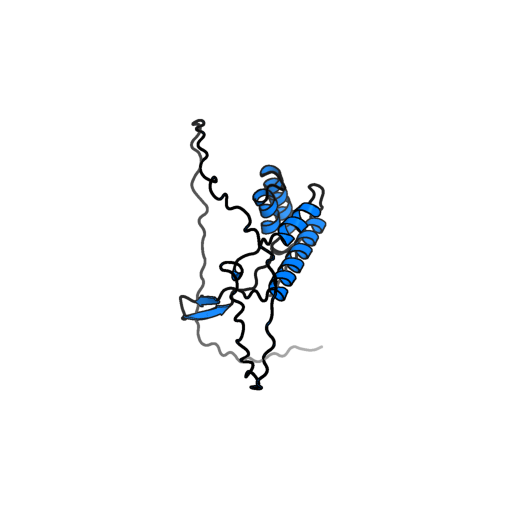.096 4.116 1.00 96.44 94 GLU A O 1
ATOM 749 N N . LEU A 1 95 ? 9.862 5.010 3.339 1.00 97.19 95 LEU A N 1
ATOM 750 C CA . LEU A 1 95 ? 8.442 4.631 3.321 1.00 97.19 95 LEU A CA 1
ATOM 751 C C . LEU A 1 95 ? 7.840 4.582 4.718 1.00 97.19 95 LEU A C 1
ATOM 753 O O . LEU A 1 95 ? 6.718 5.042 4.918 1.00 97.19 95 LEU A O 1
ATOM 757 N N . ILE A 1 96 ? 8.572 4.028 5.681 1.00 97.75 96 ILE A N 1
ATOM 758 C CA . ILE A 1 96 ? 8.110 3.945 7.068 1.00 97.75 96 ILE A CA 1
ATOM 759 C C . ILE A 1 96 ? 7.986 5.356 7.656 1.00 97.75 96 ILE A C 1
ATOM 761 O O . ILE A 1 96 ? 7.002 5.646 8.334 1.00 97.75 96 ILE A O 1
ATOM 765 N N . ASP A 1 97 ? 8.928 6.248 7.354 1.00 98.12 97 ASP A N 1
ATOM 766 C CA . ASP A 1 97 ? 8.901 7.635 7.816 1.00 98.12 97 ASP A CA 1
ATOM 767 C C . ASP A 1 97 ? 7.769 8.439 7.173 1.00 98.12 97 ASP A C 1
ATOM 769 O O . ASP A 1 97 ? 7.121 9.244 7.842 1.00 98.12 97 ASP A O 1
ATOM 773 N N . LEU A 1 98 ? 7.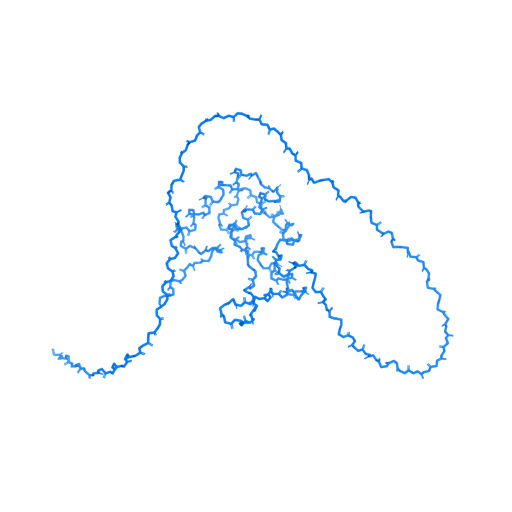488 8.240 5.881 1.00 97.94 98 LEU A N 1
ATOM 774 C CA . LEU A 1 98 ? 6.325 8.852 5.230 1.00 97.94 98 LEU A CA 1
ATOM 775 C C . LEU A 1 98 ? 5.009 8.332 5.822 1.00 97.94 98 LEU A C 1
ATOM 777 O O . LEU A 1 98 ? 4.120 9.128 6.118 1.00 97.94 98 LEU A O 1
ATOM 781 N N . LEU A 1 99 ? 4.915 7.023 6.072 1.00 98.19 99 LEU A N 1
ATOM 782 C CA . LEU A 1 99 ? 3.751 6.418 6.718 1.00 98.19 99 LEU A CA 1
ATOM 783 C C . LEU A 1 99 ? 3.529 6.993 8.126 1.00 98.19 99 LEU A C 1
ATOM 785 O O . LEU A 1 99 ? 2.417 7.400 8.440 1.00 98.19 99 LEU A O 1
ATOM 789 N N . ARG A 1 100 ? 4.579 7.084 8.954 1.00 98.25 100 ARG A N 1
ATOM 790 C CA . ARG A 1 100 ? 4.500 7.642 10.319 1.00 98.25 100 ARG A CA 1
ATOM 791 C C . ARG A 1 100 ? 4.071 9.104 10.349 1.00 98.25 100 ARG A C 1
ATOM 793 O O . ARG A 1 100 ? 3.356 9.496 11.261 1.00 98.25 100 ARG A O 1
ATOM 800 N N . ARG A 1 101 ? 4.556 9.911 9.402 1.00 97.88 101 ARG A N 1
ATOM 801 C CA . ARG A 1 101 ? 4.289 11.355 9.366 1.00 97.88 101 ARG A CA 1
ATOM 802 C C . ARG A 1 101 ? 2.875 11.679 8.907 1.00 97.88 101 ARG A C 1
ATOM 804 O O . ARG A 1 101 ? 2.283 12.619 9.420 1.00 97.88 101 ARG A O 1
ATOM 811 N N . ASN A 1 102 ? 2.369 10.929 7.932 1.00 97.62 102 ASN A N 1
ATOM 812 C CA . ASN A 1 102 ? 1.110 11.269 7.283 1.00 97.62 102 ASN A CA 1
ATOM 813 C C . ASN A 1 102 ? -0.083 10.506 7.853 1.00 97.62 102 ASN A C 1
ATOM 815 O O . ASN A 1 102 ? -1.182 11.052 7.861 1.00 97.62 102 ASN A O 1
ATOM 819 N N . TRP A 1 103 ? 0.098 9.273 8.334 1.00 97.31 103 TRP A N 1
ATOM 820 C CA . TRP A 1 103 ? -1.025 8.497 8.850 1.00 97.31 103 TRP A CA 1
ATOM 821 C C . TRP A 1 103 ? -1.627 9.129 10.110 1.00 97.31 103 TRP A C 1
ATOM 823 O O . TRP A 1 103 ? -0.910 9.521 11.030 1.00 97.31 103 TRP A O 1
ATOM 833 N N . ASN A 1 104 ? -2.960 9.164 10.174 1.00 94.94 104 ASN A N 1
ATOM 834 C CA . ASN A 1 104 ? -3.693 9.458 11.397 1.00 94.94 104 ASN A CA 1
ATOM 835 C C . ASN A 1 104 ? -5.010 8.654 11.468 1.00 94.94 104 ASN A C 1
ATOM 837 O O . ASN A 1 104 ? -5.563 8.306 10.422 1.00 94.94 104 ASN A O 1
ATOM 841 N N . PRO A 1 105 ? -5.542 8.380 12.676 1.00 93.62 105 PRO A N 1
ATOM 842 C CA . PRO A 1 105 ? -6.760 7.578 12.846 1.00 93.62 105 PRO A CA 1
ATOM 843 C C . PRO A 1 105 ? -8.030 8.187 12.236 1.00 93.62 105 PRO A C 1
ATOM 845 O O . PRO A 1 105 ? -8.984 7.463 11.970 1.00 93.62 105 PRO A O 1
ATOM 848 N N . SER A 1 106 ? -8.056 9.503 12.018 1.00 95.12 106 SER A N 1
ATOM 849 C CA . SER A 1 106 ? -9.230 10.237 11.529 1.00 95.12 106 SER A CA 1
ATOM 850 C C . SER A 1 106 ? -9.283 10.357 10.002 1.00 95.12 106 SER A C 1
ATOM 852 O O . SER A 1 106 ? -10.138 11.072 9.479 1.00 95.12 106 SER A O 1
ATOM 854 N N . MET A 1 107 ? -8.375 9.693 9.277 1.00 96.50 107 MET A N 1
ATOM 855 C CA . MET A 1 107 ? -8.351 9.714 7.815 1.00 96.50 107 MET A CA 1
ATOM 856 C C . MET A 1 107 ? -9.605 9.077 7.215 1.00 96.50 107 MET A C 1
ATOM 858 O O . MET A 1 107 ? -10.019 7.984 7.604 1.00 96.50 107 MET A O 1
ATOM 862 N N . SER A 1 108 ? -10.170 9.728 6.200 1.00 97.25 108 SER A N 1
ATOM 863 C CA . SER A 1 108 ? -11.192 9.110 5.355 1.00 97.25 108 SER A CA 1
ATOM 864 C C . SER A 1 108 ? -10.597 7.990 4.490 1.00 97.25 108 SER A C 1
ATOM 866 O O . SER A 1 108 ? -9.386 7.930 4.268 1.00 97.25 108 SER A O 1
ATOM 868 N N . MET A 1 109 ? -11.446 7.116 3.939 1.00 97.06 109 MET A N 1
ATOM 869 C CA . MET A 1 109 ? -10.990 6.050 3.030 1.00 97.06 109 MET A CA 1
ATOM 870 C C . MET A 1 109 ? -10.287 6.605 1.785 1.00 97.06 109 MET A C 1
ATOM 872 O O . MET A 1 109 ? -9.278 6.055 1.356 1.00 97.06 109 MET A O 1
ATOM 876 N N . LEU A 1 110 ? -10.751 7.740 1.252 1.00 96.88 110 LEU A N 1
ATOM 877 C CA . LEU A 1 110 ? -10.088 8.420 0.135 1.00 96.88 110 LEU A CA 1
ATOM 878 C C . LEU A 1 110 ? -8.694 8.931 0.520 1.00 96.88 110 LEU A C 1
ATOM 880 O O . LEU A 1 110 ? -7.743 8.749 -0.234 1.00 96.88 110 LEU A O 1
ATOM 884 N N . GLN A 1 111 ? -8.544 9.518 1.711 1.00 97.88 111 GLN A N 1
ATOM 885 C CA . GLN A 1 111 ? -7.231 9.938 2.217 1.00 97.88 111 GLN A CA 1
ATOM 886 C C . GLN A 1 111 ? -6.299 8.743 2.441 1.00 97.88 111 GLN A C 1
ATOM 888 O O . GLN A 1 111 ? -5.094 8.852 2.224 1.00 97.88 111 GLN A O 1
ATOM 893 N N . LEU A 1 112 ? -6.853 7.594 2.836 1.00 97.56 112 LEU A N 1
ATOM 894 C CA . LEU A 1 112 ? -6.107 6.350 2.977 1.00 97.56 112 LEU A CA 1
ATOM 895 C C . LEU A 1 112 ? -5.586 5.850 1.618 1.00 97.56 112 LEU A C 1
ATOM 897 O O . LEU A 1 112 ? -4.417 5.481 1.511 1.00 97.56 112 LEU A O 1
ATOM 901 N N . ILE A 1 113 ? -6.415 5.884 0.569 1.00 98.06 113 ILE A N 1
ATOM 902 C CA . ILE A 1 113 ? -6.002 5.542 -0.805 1.00 98.06 113 ILE A CA 1
ATOM 903 C C . ILE A 1 113 ? -4.926 6.514 -1.302 1.00 98.06 113 ILE A C 1
ATOM 905 O O . ILE A 1 113 ? -3.924 6.085 -1.871 1.00 98.06 113 ILE A O 1
ATOM 909 N N . GLU A 1 114 ? -5.076 7.810 -1.036 1.00 98.12 114 GLU A N 1
ATOM 910 C CA . GLU A 1 114 ? -4.081 8.804 -1.437 1.00 98.12 114 GLU A CA 1
ATOM 911 C C . GLU A 1 114 ? -2.737 8.597 -0.722 1.00 98.12 114 GLU A C 1
ATOM 913 O O . GLU A 1 114 ? -1.679 8.615 -1.352 1.00 98.12 114 GLU A O 1
ATOM 918 N N . LEU A 1 115 ? -2.752 8.281 0.576 1.00 98.31 115 LEU A N 1
ATOM 919 C CA . LEU A 1 115 ? -1.536 7.905 1.299 1.00 98.31 115 LEU A CA 1
ATOM 920 C C . LEU A 1 115 ? -0.879 6.650 0.698 1.00 98.31 115 LEU A C 1
ATOM 922 O O . LEU A 1 1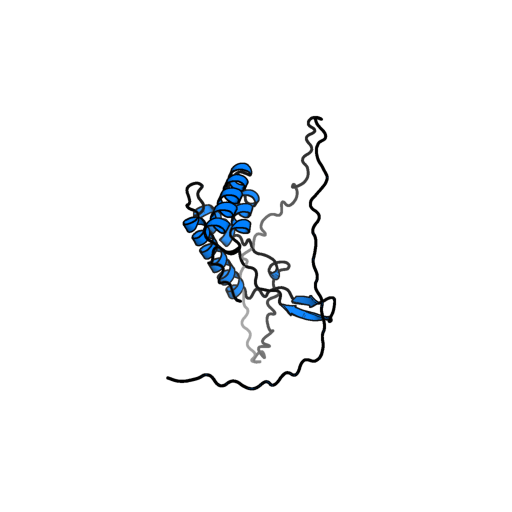15 ? 0.348 6.597 0.567 1.00 98.31 115 LEU A O 1
ATOM 926 N N . ARG A 1 116 ? -1.675 5.656 0.277 1.00 98.00 116 ARG A N 1
ATOM 927 C CA . ARG A 1 116 ? -1.170 4.487 -0.464 1.00 98.00 116 ARG A CA 1
ATOM 928 C C . ARG A 1 116 ? -0.484 4.926 -1.753 1.00 98.00 116 ARG A C 1
ATOM 930 O O . ARG A 1 116 ? 0.606 4.429 -2.036 1.00 98.00 116 ARG A O 1
ATOM 937 N N . ASN A 1 117 ? -1.094 5.819 -2.531 1.00 98.12 117 ASN A N 1
ATOM 938 C CA . ASN A 1 117 ? -0.534 6.306 -3.796 1.00 98.12 117 ASN A CA 1
ATOM 939 C C . ASN A 1 117 ? 0.820 6.987 -3.587 1.00 98.12 117 ASN A C 1
ATOM 941 O O . ASN A 1 117 ? 1.771 6.698 -4.312 1.00 98.12 117 ASN A O 1
ATOM 945 N N . GLN A 1 118 ? 0.939 7.817 -2.549 1.00 98.12 118 GLN A N 1
ATOM 946 C CA . GLN A 1 118 ? 2.197 8.473 -2.184 1.00 98.12 118 GLN A CA 1
ATOM 947 C C . GLN A 1 118 ? 3.285 7.464 -1.795 1.00 98.12 118 GLN A C 1
ATOM 949 O O . GLN A 1 118 ? 4.431 7.580 -2.234 1.00 98.12 118 GLN A O 1
ATOM 954 N N . LEU A 1 119 ? 2.932 6.442 -1.008 1.00 98.12 119 LEU A N 1
ATOM 955 C CA . LEU A 1 119 ? 3.858 5.369 -0.636 1.00 98.12 119 LEU A CA 1
ATOM 956 C C . LEU A 1 119 ? 4.307 4.547 -1.845 1.00 98.12 119 LEU A C 1
ATOM 958 O O . LEU A 1 119 ? 5.495 4.244 -1.959 1.00 98.12 119 LEU A O 1
ATOM 962 N N . ASP A 1 120 ? 3.385 4.191 -2.743 1.00 97.69 120 ASP A N 1
ATOM 963 C CA . ASP A 1 120 ? 3.719 3.446 -3.957 1.00 97.69 120 ASP A CA 1
ATOM 964 C C . ASP A 1 120 ? 4.610 4.283 -4.880 1.00 97.69 120 ASP A C 1
ATOM 966 O O . ASP A 1 120 ? 5.651 3.798 -5.315 1.00 97.69 120 ASP A O 1
ATOM 970 N N . GLY A 1 121 ? 4.282 5.561 -5.087 1.00 97.62 121 GLY A N 1
ATOM 971 C CA . GLY A 1 121 ? 5.106 6.495 -5.855 1.00 97.62 121 GLY A CA 1
ATOM 972 C C . GLY A 1 121 ? 6.533 6.581 -5.317 1.00 97.62 121 GLY A C 1
ATOM 973 O O . GLY A 1 121 ? 7.491 6.401 -6.068 1.00 97.62 121 GLY A O 1
ATOM 974 N N . MET A 1 122 ? 6.694 6.743 -4.002 1.00 97.62 122 MET A N 1
ATOM 975 C CA . MET A 1 122 ? 8.018 6.781 -3.381 1.00 97.62 122 MET A CA 1
ATOM 976 C C . MET A 1 122 ? 8.760 5.440 -3.475 1.00 97.62 122 MET A C 1
ATOM 978 O O . MET A 1 122 ? 9.969 5.427 -3.706 1.00 97.62 122 MET A O 1
ATOM 982 N N . LEU A 1 123 ? 8.061 4.303 -3.366 1.00 97.00 123 LEU A N 1
ATOM 983 C CA . LEU A 1 123 ? 8.654 2.987 -3.621 1.00 97.00 123 LEU A CA 1
ATOM 984 C C . LEU A 1 123 ? 9.197 2.901 -5.050 1.00 97.00 123 LEU A C 1
ATOM 986 O O . LEU A 1 123 ? 10.303 2.398 -5.259 1.00 97.00 123 LEU A O 1
ATOM 990 N N . GLN A 1 124 ? 8.439 3.391 -6.034 1.00 96.50 124 GLN A N 1
ATOM 991 C CA . GLN A 1 124 ? 8.879 3.395 -7.425 1.00 96.50 124 GLN A CA 1
ATOM 992 C C . GLN A 1 124 ? 10.102 4.286 -7.640 1.00 96.50 124 GLN A C 1
ATOM 994 O O . GLN A 1 124 ? 11.017 3.872 -8.360 1.00 96.50 124 GLN A O 1
ATOM 999 N N . THR A 1 125 ? 10.147 5.449 -6.990 1.00 96.31 125 THR A N 1
ATOM 1000 C CA . THR A 1 125 ? 11.301 6.356 -7.006 1.00 96.31 125 THR A CA 1
ATOM 1001 C C . THR A 1 125 ? 12.546 5.671 -6.453 1.00 96.31 125 THR A C 1
ATOM 1003 O O . THR A 1 125 ? 13.503 5.491 -7.202 1.00 96.31 125 THR A O 1
ATOM 1006 N N . ILE A 1 126 ? 12.499 5.152 -5.218 1.00 94.00 126 ILE A N 1
ATOM 1007 C CA . ILE A 1 126 ? 13.642 4.475 -4.574 1.00 94.00 126 ILE A CA 1
ATOM 1008 C C . ILE A 1 126 ? 14.165 3.338 -5.449 1.00 94.00 126 ILE A C 1
ATOM 1010 O O . ILE A 1 126 ? 15.365 3.210 -5.688 1.00 94.00 126 ILE A O 1
ATOM 1014 N N . ARG A 1 127 ? 13.265 2.498 -5.972 1.00 93.81 127 ARG A N 1
ATOM 1015 C CA . ARG A 1 127 ? 13.668 1.361 -6.806 1.00 93.81 127 ARG A CA 1
ATOM 1016 C C . ARG A 1 127 ? 14.311 1.797 -8.117 1.00 93.81 127 ARG A C 1
ATOM 1018 O O . ARG A 1 127 ? 15.199 1.101 -8.603 1.00 93.81 127 ARG A O 1
ATOM 1025 N N . THR A 1 128 ? 13.862 2.908 -8.689 1.00 93.56 128 THR A N 1
ATOM 1026 C CA . THR A 1 128 ? 14.417 3.446 -9.935 1.00 93.56 128 THR A CA 1
ATOM 1027 C C . THR A 1 128 ? 15.785 4.076 -9.682 1.00 93.56 128 THR A C 1
ATOM 1029 O O . THR A 1 128 ? 16.743 3.726 -10.366 1.00 93.56 128 THR A O 1
ATOM 1032 N N . GLU A 1 129 ? 15.906 4.916 -8.655 1.00 93.25 129 GLU A N 1
ATOM 1033 C CA . GLU A 1 129 ? 17.152 5.594 -8.278 1.00 93.25 129 GLU A CA 1
ATOM 1034 C C . GLU A 1 129 ? 18.244 4.602 -7.868 1.00 93.25 129 GLU A C 1
ATOM 1036 O O . GLU A 1 129 ? 19.390 4.709 -8.300 1.00 93.25 129 GLU A O 1
ATOM 1041 N N . HIS A 1 130 ? 17.885 3.572 -7.102 1.00 90.06 130 HIS A N 1
ATOM 1042 C CA . HIS A 1 130 ? 18.825 2.544 -6.653 1.00 90.06 130 HIS A CA 1
ATOM 1043 C C . HIS A 1 130 ? 19.017 1.418 -7.682 1.00 90.06 130 HIS A C 1
ATOM 1045 O O . HIS A 1 130 ? 19.685 0.427 -7.396 1.00 90.06 130 HIS A O 1
ATOM 1051 N N . SER A 1 131 ? 18.423 1.528 -8.879 1.00 91.88 131 SER A N 1
ATOM 1052 C CA . SER A 1 131 ? 18.498 0.497 -9.926 1.00 91.88 131 SER A CA 1
ATOM 1053 C C . SER A 1 131 ? 18.106 -0.911 -9.429 1.00 91.88 131 SER A C 1
ATOM 1055 O O . SER A 1 131 ? 18.678 -1.924 -9.841 1.00 91.88 131 SER A O 1
ATOM 1057 N N . ILE A 1 132 ? 17.114 -0.991 -8.534 1.00 90.31 132 ILE A N 1
ATOM 1058 C CA . ILE A 1 132 ? 16.656 -2.238 -7.911 1.00 90.31 132 ILE A CA 1
ATOM 1059 C C . ILE A 1 132 ? 15.712 -2.965 -8.863 1.00 90.31 132 ILE A C 1
ATOM 1061 O O . ILE A 1 132 ? 14.544 -2.606 -9.056 1.00 90.31 132 ILE A O 1
ATOM 1065 N N . LEU A 1 133 ? 16.194 -4.073 -9.410 1.00 90.62 133 LEU A N 1
ATOM 1066 C CA . LEU A 1 133 ? 15.419 -4.881 -10.339 1.00 90.62 133 LEU A CA 1
ATOM 1067 C C . LEU A 1 133 ? 14.571 -5.927 -9.593 1.00 90.62 133 LEU A C 1
ATOM 1069 O O . LEU A 1 133 ? 15.022 -6.484 -8.589 1.00 90.62 133 LEU A O 1
ATOM 1073 N N . PRO A 1 134 ? 13.350 -6.241 -10.073 1.00 90.44 134 PRO A N 1
ATOM 1074 C CA . PRO A 1 134 ? 12.575 -7.354 -9.535 1.00 90.44 134 PRO A CA 1
ATOM 1075 C C . PRO A 1 134 ? 13.344 -8.681 -9.634 1.00 90.44 134 PRO A C 1
ATOM 1077 O O . PRO A 1 134 ? 14.155 -8.851 -10.563 1.00 90.44 134 PRO A O 1
ATOM 1080 N N . PRO A 1 135 ? 13.089 -9.625 -8.708 1.00 88.19 135 PRO A N 1
ATOM 1081 C CA . PRO A 1 135 ? 13.775 -10.909 -8.686 1.00 88.19 135 PRO A CA 1
ATOM 1082 C C . PRO A 1 135 ? 13.525 -11.689 -9.980 1.00 88.19 135 PRO A C 1
ATOM 1084 O O . PRO A 1 135 ? 12.448 -11.612 -10.575 1.00 88.19 135 PRO A O 1
ATOM 1087 N N . LEU A 1 136 ? 14.538 -12.442 -10.416 1.00 91.12 136 LEU A N 1
ATOM 1088 C CA . LEU A 1 136 ? 14.376 -13.422 -11.485 1.00 91.12 136 LEU A CA 1
ATOM 1089 C C . LEU A 1 136 ? 13.673 -14.651 -10.915 1.00 91.12 136 LEU A C 1
ATOM 1091 O O . LEU A 1 136 ? 14.168 -15.283 -9.985 1.00 91.12 136 LEU A O 1
ATOM 1095 N N . MET A 1 137 ? 12.535 -14.983 -11.503 1.00 89.56 137 MET A N 1
ATOM 1096 C CA . MET A 1 137 ? 11.755 -16.168 -11.200 1.00 89.56 137 MET A CA 1
ATOM 1097 C C . MET A 1 137 ? 11.977 -17.183 -12.314 1.00 89.56 137 MET A C 1
ATOM 1099 O O . MET A 1 137 ? 12.084 -16.823 -13.486 1.00 89.56 137 MET A O 1
ATOM 1103 N N . THR A 1 138 ? 12.062 -18.456 -11.947 1.00 94.25 138 THR A N 1
ATOM 1104 C CA . THR A 1 138 ? 12.118 -19.553 -12.917 1.00 94.25 138 THR A CA 1
ATOM 1105 C C . THR A 1 138 ? 10.799 -20.300 -12.850 1.00 94.25 138 THR A C 1
ATOM 1107 O O . THR A 1 138 ? 10.386 -20.713 -11.767 1.00 94.25 138 THR A O 1
ATOM 1110 N N . CYS A 1 139 ? 10.129 -20.462 -13.988 1.00 92.50 139 CYS A N 1
ATOM 1111 C CA . CYS A 1 139 ? 8.936 -21.293 -14.056 1.00 92.50 139 CYS A CA 1
ATOM 1112 C C . CYS A 1 139 ? 9.327 -22.759 -13.833 1.00 92.50 139 CYS A C 1
ATOM 1114 O O . CYS A 1 139 ? 10.145 -23.295 -14.578 1.00 92.50 139 CYS A O 1
ATOM 1116 N N . SER A 1 140 ? 8.729 -23.419 -12.842 1.00 93.00 140 SER A N 1
ATOM 1117 C CA . SER A 1 140 ? 8.975 -24.842 -12.574 1.00 93.00 140 SER A CA 1
ATOM 1118 C C . SER A 1 140 ? 8.476 -25.760 -13.693 1.00 93.00 140 SER A C 1
ATOM 1120 O O . SER A 1 140 ? 8.992 -26.861 -13.841 1.00 93.00 140 SER A O 1
ATOM 1122 N N . HIS A 1 141 ? 7.501 -25.310 -14.488 1.00 93.75 141 HIS A N 1
ATOM 1123 C CA . HIS A 1 141 ? 6.905 -26.100 -15.564 1.00 93.75 141 HIS A CA 1
ATOM 1124 C C . HIS A 1 141 ? 7.701 -26.025 -16.877 1.00 93.75 141 HIS A C 1
ATOM 1126 O O . HIS A 1 141 ? 7.978 -27.053 -17.482 1.00 93.75 141 HIS A O 1
ATOM 1132 N N . CYS A 1 142 ? 8.084 -24.823 -17.326 1.00 94.50 142 CYS A N 1
ATOM 1133 C CA . CYS A 1 142 ? 8.754 -24.633 -18.622 1.00 94.50 142 CYS A CA 1
ATOM 1134 C C . CYS A 1 142 ? 10.222 -24.184 -18.530 1.00 94.50 142 CYS A C 1
ATOM 1136 O O . CYS A 1 142 ? 10.872 -24.021 -19.558 1.00 94.50 142 CYS A O 1
ATOM 1138 N N . GLY A 1 143 ? 10.752 -23.926 -17.330 1.00 93.31 143 GLY A N 1
ATOM 1139 C CA . GLY A 1 143 ? 12.141 -23.495 -17.124 1.00 93.31 143 GLY A CA 1
ATOM 1140 C C . GLY A 1 143 ? 12.458 -22.058 -17.564 1.00 93.31 143 GLY A C 1
ATOM 1141 O O . GLY A 1 143 ? 13.580 -21.592 -17.355 1.00 93.31 143 GLY A O 1
ATOM 1142 N N . ILE A 1 144 ? 11.493 -21.330 -18.140 1.00 95.38 144 ILE A N 1
ATOM 1143 C CA . ILE A 1 144 ? 11.679 -19.939 -18.573 1.00 95.38 144 ILE A CA 1
ATOM 1144 C C . ILE A 1 144 ? 11.990 -19.061 -17.359 1.00 95.38 144 ILE A C 1
ATOM 1146 O O . ILE A 1 144 ? 11.297 -19.108 -16.337 1.00 95.38 144 ILE A O 1
ATOM 1150 N N . LYS A 1 145 ? 13.033 -18.236 -17.498 1.00 94.50 145 LYS A N 1
ATOM 1151 C CA . LYS A 1 145 ? 13.407 -17.213 -16.521 1.00 94.50 145 LYS A CA 1
ATOM 1152 C C . LYS A 1 145 ? 12.778 -15.885 -16.914 1.00 94.50 145 LYS A C 1
ATOM 1154 O O . LYS A 1 145 ? 13.089 -15.345 -17.972 1.00 94.50 145 LYS A O 1
ATOM 1159 N N . SER A 1 146 ? 11.936 -15.341 -16.049 1.00 90.69 146 SER A N 1
ATOM 1160 C CA . SER A 1 146 ? 11.331 -14.021 -16.217 1.00 90.69 146 SER A CA 1
ATOM 1161 C C . SER A 1 146 ? 11.497 -13.205 -14.941 1.00 90.69 146 SER A C 1
ATOM 1163 O O . SER A 1 146 ? 11.719 -13.743 -13.856 1.00 90.69 146 SER A O 1
ATOM 1165 N N . ARG A 1 147 ? 11.452 -11.876 -15.050 1.00 90.81 147 ARG A N 1
ATOM 1166 C CA . ARG A 1 147 ? 11.417 -11.029 -13.854 1.00 90.81 147 ARG A CA 1
ATOM 1167 C C . ARG A 1 147 ? 10.018 -11.074 -13.257 1.00 90.81 147 ARG A C 1
ATOM 1169 O O . ARG A 1 147 ? 9.037 -11.036 -13.995 1.00 90.81 147 ARG A O 1
ATOM 1176 N N . ALA A 1 148 ? 9.941 -11.121 -11.931 1.00 89.69 148 ALA A N 1
ATOM 1177 C CA . ALA A 1 148 ? 8.682 -10.914 -11.234 1.00 89.69 148 ALA A CA 1
ATOM 1178 C C . ALA A 1 148 ? 8.091 -9.539 -11.579 1.00 89.69 148 ALA A C 1
ATOM 1180 O O . ALA A 1 148 ? 8.818 -8.601 -11.931 1.00 89.69 148 ALA A O 1
ATOM 1181 N N . ALA A 1 149 ? 6.774 -9.417 -11.417 1.00 89.94 149 ALA A N 1
ATOM 1182 C CA . ALA A 1 149 ? 6.119 -8.121 -11.433 1.00 89.94 149 ALA A CA 1
ATOM 1183 C C . ALA A 1 149 ? 6.780 -7.190 -10.410 1.00 89.94 149 ALA A C 1
ATOM 1185 O O . ALA A 1 149 ? 7.272 -7.619 -9.359 1.00 89.94 149 ALA A O 1
ATOM 1186 N N . ARG A 1 150 ? 6.810 -5.898 -10.733 1.00 90.12 150 ARG A N 1
ATOM 1187 C CA . ARG A 1 150 ? 7.363 -4.918 -9.811 1.00 90.12 150 ARG A CA 1
ATOM 1188 C C . ARG A 1 150 ? 6.495 -4.880 -8.543 1.00 90.12 150 ARG A C 1
ATOM 1190 O O . ARG A 1 150 ? 5.272 -4.830 -8.675 1.00 90.12 150 ARG A O 1
ATOM 1197 N N . PRO A 1 151 ? 7.089 -4.895 -7.336 1.00 92.31 151 PRO A N 1
ATOM 1198 C CA . PRO A 1 151 ? 6.317 -4.753 -6.111 1.00 92.31 151 PRO A CA 1
ATOM 1199 C C . PRO A 1 151 ? 5.508 -3.452 -6.123 1.00 92.31 151 PRO A C 1
ATOM 1201 O O . PRO A 1 151 ? 6.038 -2.397 -6.481 1.00 92.31 151 PRO A O 1
ATOM 1204 N N . LYS A 1 152 ? 4.244 -3.559 -5.714 1.00 94.62 152 LYS A N 1
ATOM 1205 C CA . LYS A 1 152 ? 3.335 -2.438 -5.464 1.00 94.62 152 LYS A CA 1
ATOM 1206 C C . LYS A 1 152 ? 2.827 -2.511 -4.030 1.00 94.62 152 LYS A C 1
ATOM 1208 O O . LYS A 1 152 ? 2.720 -3.605 -3.467 1.00 94.62 152 LYS A O 1
ATOM 1213 N N . VAL A 1 153 ? 2.486 -1.368 -3.451 1.00 96.50 153 VAL A N 1
ATOM 1214 C CA . VAL A 1 153 ? 1.848 -1.301 -2.130 1.00 96.50 153 VAL A CA 1
ATOM 1215 C C . VAL A 1 153 ? 0.331 -1.367 -2.312 1.00 96.50 153 VAL A C 1
ATOM 1217 O O . VAL A 1 153 ? -0.236 -0.535 -3.004 1.00 96.50 153 VAL A O 1
ATOM 1220 N N . SER A 1 154 ? -0.344 -2.353 -1.717 1.00 97.31 154 SER A N 1
ATOM 1221 C CA . SER A 1 154 ? -1.815 -2.369 -1.635 1.00 97.31 154 SER A CA 1
ATOM 1222 C C . SER A 1 154 ? -2.300 -1.624 -0.391 1.00 97.31 154 SER A C 1
ATOM 1224 O O . SER A 1 154 ? -1.554 -1.492 0.585 1.00 97.31 154 SER A O 1
ATOM 1226 N N . VAL A 1 155 ? -3.564 -1.185 -0.380 1.00 97.94 155 VAL A N 1
ATOM 1227 C CA . VAL A 1 155 ? -4.145 -0.491 0.789 1.00 97.94 155 VAL A CA 1
ATOM 1228 C C . VAL A 1 155 ? -4.104 -1.399 2.018 1.00 97.94 155 VAL A C 1
ATOM 1230 O O . VAL A 1 155 ? -3.642 -0.996 3.083 1.00 97.94 155 VAL A O 1
ATOM 1233 N N . ARG A 1 156 ? -4.464 -2.676 1.850 1.00 97.94 156 ARG A N 1
ATOM 1234 C CA . ARG A 1 156 ? -4.396 -3.677 2.923 1.00 97.94 156 ARG A CA 1
ATOM 1235 C C . ARG A 1 156 ? -2.971 -3.892 3.448 1.00 97.94 156 ARG A C 1
ATOM 1237 O O . ARG A 1 156 ? -2.773 -3.983 4.657 1.00 97.94 156 ARG A O 1
ATOM 1244 N N . ALA A 1 157 ? -1.966 -3.937 2.568 1.00 97.88 157 ALA A N 1
ATOM 1245 C CA . ALA A 1 157 ? -0.570 -4.067 2.992 1.00 97.88 157 ALA A CA 1
ATOM 1246 C C . ALA A 1 157 ? -0.106 -2.856 3.818 1.00 97.88 157 ALA A C 1
ATOM 1248 O O . ALA A 1 157 ? 0.614 -3.031 4.802 1.00 97.88 157 ALA A O 1
ATOM 1249 N N . MET A 1 158 ? -0.538 -1.648 3.449 1.00 98.25 158 MET A N 1
ATOM 1250 C CA . MET A 1 158 ? -0.285 -0.429 4.217 1.00 98.25 158 MET A CA 1
ATOM 1251 C C . MET A 1 158 ? -0.985 -0.449 5.582 1.00 98.25 158 MET A C 1
ATOM 1253 O O . MET A 1 158 ? -0.345 -0.135 6.582 1.00 98.25 158 MET A O 1
ATOM 1257 N N . ILE A 1 159 ? -2.245 -0.890 5.656 1.00 98.25 159 ILE A N 1
ATOM 1258 C CA . ILE A 1 159 ? -2.977 -1.045 6.926 1.00 98.25 159 ILE A CA 1
ATOM 1259 C C . ILE A 1 159 ? -2.215 -1.982 7.879 1.00 98.25 159 ILE A C 1
ATOM 1261 O O . ILE A 1 159 ? -1.958 -1.631 9.029 1.00 98.25 159 ILE A O 1
ATOM 1265 N N . PHE A 1 160 ? -1.749 -3.138 7.402 1.00 98.00 160 PHE A N 1
ATOM 1266 C CA . PHE A 1 160 ? -0.961 -4.063 8.229 1.00 98.00 160 PHE A CA 1
ATOM 1267 C C . PHE A 1 160 ? 0.428 -3.543 8.604 1.00 98.00 160 PHE A C 1
ATOM 1269 O O . PHE A 1 160 ? 0.965 -3.903 9.659 1.00 98.00 160 PHE A O 1
ATOM 1276 N N . ALA A 1 161 ? 1.013 -2.673 7.784 1.00 97.88 161 ALA A N 1
ATOM 1277 C CA . ALA A 1 161 ? 2.276 -2.029 8.113 1.00 97.88 161 ALA A CA 1
ATOM 1278 C C . ALA A 1 161 ? 2.170 -1.145 9.362 1.00 97.88 161 ALA A C 1
ATOM 1280 O O . ALA A 1 161 ? 3.137 -1.064 10.121 1.00 97.88 161 ALA A O 1
ATOM 1281 N N . LEU A 1 162 ? 0.998 -0.559 9.631 1.00 98.12 162 LEU A N 1
ATOM 1282 C CA . LEU A 1 162 ? 0.766 0.239 10.836 1.00 98.12 162 LEU A CA 1
ATOM 1283 C C . LEU A 1 162 ? 1.024 -0.572 12.109 1.00 98.12 162 LEU A C 1
ATOM 1285 O O . LEU A 1 162 ? 1.752 -0.114 12.989 1.00 98.12 162 LEU A O 1
ATOM 1289 N N . SER A 1 163 ? 0.509 -1.803 12.184 1.00 97.56 163 SER A N 1
ATOM 1290 C CA . SER A 1 163 ? 0.769 -2.698 13.321 1.00 97.56 163 SER A CA 1
ATOM 1291 C C . SER A 1 163 ? 2.222 -3.180 13.323 1.00 97.56 163 SER A C 1
ATOM 1293 O O . SER A 1 163 ? 2.913 -3.093 14.341 1.00 97.56 163 SER A O 1
ATOM 1295 N N . ARG A 1 164 ? 2.736 -3.612 12.159 1.00 97.56 164 ARG A N 1
ATOM 1296 C CA . ARG A 1 164 ? 4.116 -4.110 12.008 1.00 97.56 164 ARG A CA 1
ATOM 1297 C C . ARG A 1 164 ? 5.156 -3.113 12.523 1.00 97.56 164 ARG A C 1
ATOM 1299 O O . ARG A 1 164 ? 6.138 -3.520 13.142 1.00 97.56 164 ARG A O 1
ATOM 1306 N N . PHE A 1 165 ? 4.949 -1.823 12.267 1.00 97.38 165 PHE A N 1
ATOM 1307 C CA . PHE A 1 165 ? 5.856 -0.750 12.672 1.00 97.38 165 PHE A CA 1
ATOM 1308 C C . PHE A 1 165 ? 5.429 -0.040 13.961 1.00 97.38 165 PHE A C 1
ATOM 1310 O O . PHE A 1 165 ? 6.052 0.958 14.330 1.00 97.38 165 PHE A O 1
ATOM 1317 N N . ARG A 1 166 ? 4.432 -0.573 14.682 1.00 96.81 166 ARG A N 1
ATOM 1318 C CA . ARG A 1 166 ? 3.933 -0.028 15.956 1.00 96.81 166 ARG A CA 1
ATOM 1319 C C . ARG A 1 166 ? 3.502 1.442 15.840 1.00 96.81 166 ARG A C 1
ATOM 1321 O O . ARG A 1 166 ? 3.825 2.254 16.700 1.00 96.81 166 ARG A O 1
ATOM 1328 N N . ILE A 1 167 ? 2.852 1.778 14.728 1.00 97.31 167 ILE A N 1
ATOM 1329 C CA . ILE A 1 167 ? 2.246 3.090 14.455 1.00 97.31 167 ILE A CA 1
ATOM 1330 C C . ILE A 1 167 ? 0.817 3.121 15.008 1.00 97.31 167 ILE A C 1
ATOM 1332 O O . ILE A 1 167 ? 0.417 4.116 15.599 1.00 97.31 167 ILE A O 1
ATOM 1336 N N . ALA A 1 168 ? 0.092 2.010 14.864 1.00 97.19 168 ALA A N 1
ATOM 1337 C CA . ALA A 1 168 ? -1.247 1.803 15.407 1.00 97.19 168 ALA A CA 1
ATOM 1338 C C . ALA A 1 168 ? -1.303 0.495 16.208 1.00 97.19 168 ALA A C 1
ATOM 1340 O O . ALA A 1 168 ? -0.482 -0.412 16.008 1.00 97.19 168 ALA A O 1
ATOM 1341 N N . SER A 1 169 ? -2.276 0.389 17.108 1.00 97.25 169 SER A N 1
ATOM 1342 C CA . SER A 1 169 ? -2.575 -0.848 17.827 1.00 97.25 169 SER A CA 1
ATOM 1343 C C . SER A 1 169 ? -3.164 -1.913 16.894 1.00 97.25 169 SER A C 1
ATOM 1345 O O . SER A 1 169 ? -3.647 -1.626 15.798 1.00 97.25 169 SER A O 1
ATOM 1347 N N . LEU A 1 170 ? -3.120 -3.177 17.323 1.00 96.88 170 LEU A N 1
ATOM 1348 C CA . LEU A 1 170 ? -3.684 -4.282 16.544 1.00 96.88 170 LEU A CA 1
ATOM 1349 C C . LEU A 1 170 ? -5.204 -4.130 16.352 1.00 96.88 170 LEU A C 1
ATOM 1351 O O . LEU A 1 170 ? -5.713 -4.412 15.270 1.00 96.88 170 LEU A O 1
ATOM 1355 N N . ASP A 1 171 ? -5.907 -3.637 17.373 1.00 96.94 171 ASP A N 1
ATOM 1356 C CA . ASP A 1 171 ? -7.360 -3.454 17.337 1.00 96.94 171 ASP A CA 1
ATOM 1357 C C . ASP A 1 171 ? -7.772 -2.347 16.357 1.00 96.94 171 ASP A C 1
ATOM 1359 O O . ASP A 1 171 ? -8.696 -2.540 15.565 1.00 96.94 171 ASP A O 1
ATOM 1363 N N . GLU A 1 172 ? -7.042 -1.224 16.335 1.00 96.44 172 GLU A N 1
ATOM 1364 C CA . GLU A 1 172 ? -7.240 -0.154 15.346 1.00 96.44 172 GLU A CA 1
ATOM 1365 C C . GLU A 1 172 ? -7.014 -0.661 13.919 1.00 96.44 172 GLU A C 1
ATOM 1367 O O . GLU A 1 172 ? -7.800 -0.365 13.021 1.00 96.44 172 GLU A O 1
ATOM 1372 N N . VAL A 1 173 ? -5.971 -1.467 13.710 1.00 97.69 173 VAL A N 1
ATOM 1373 C CA . VAL A 1 173 ? -5.658 -2.046 12.398 1.00 97.69 173 VAL A CA 1
ATOM 1374 C C . VAL A 1 173 ? -6.751 -3.004 11.931 1.00 97.69 173 VAL A C 1
ATOM 1376 O O . VAL A 1 173 ? -7.166 -2.919 10.777 1.00 97.69 173 VAL A O 1
ATOM 1379 N N . HIS A 1 174 ? -7.272 -3.867 12.807 1.00 97.75 174 HIS A N 1
ATOM 1380 C CA . HIS A 1 174 ? -8.386 -4.757 12.465 1.00 97.75 174 HIS A CA 1
ATOM 1381 C C . HIS A 1 174 ? -9.687 -3.994 12.186 1.00 97.75 174 HIS A C 1
ATOM 1383 O O . HIS A 1 174 ? -10.443 -4.369 11.288 1.00 97.75 174 HIS A O 1
ATOM 1389 N N . ALA A 1 175 ? -9.975 -2.932 12.942 1.00 97.44 175 ALA A N 1
ATOM 1390 C CA . ALA A 1 175 ? -11.133 -2.083 12.680 1.00 97.44 175 ALA A CA 1
ATOM 1391 C C . ALA A 1 175 ? -11.007 -1.385 11.317 1.00 97.44 175 ALA A C 1
ATOM 1393 O O . ALA A 1 175 ? -11.952 -1.400 10.526 1.00 97.44 175 ALA A O 1
ATOM 1394 N N . LEU A 1 176 ? -9.825 -0.842 11.013 1.00 97.94 176 LEU A N 1
ATOM 1395 C CA . LEU A 1 176 ? -9.540 -0.172 9.748 1.00 97.94 176 LEU A CA 1
ATOM 1396 C C . LEU A 1 176 ? -9.591 -1.133 8.554 1.00 97.94 176 LEU A C 1
ATOM 1398 O O . LEU A 1 176 ? -10.157 -0.782 7.523 1.00 97.94 176 LEU A O 1
ATOM 1402 N N . GLU A 1 177 ? -9.068 -2.355 8.693 1.00 98.00 177 GLU A N 1
ATOM 1403 C CA . GLU A 1 177 ? -9.162 -3.398 7.661 1.00 98.00 177 GLU A CA 1
ATOM 1404 C C . GLU A 1 177 ? -10.625 -3.723 7.329 1.00 98.00 177 GLU A C 1
ATOM 1406 O O . GLU A 1 177 ? -10.998 -3.749 6.158 1.00 98.00 177 GLU A O 1
ATOM 1411 N N . LYS A 1 178 ? -11.486 -3.884 8.343 1.00 98.00 178 LYS A N 1
ATOM 1412 C CA . LYS A 1 178 ? -12.921 -4.139 8.131 1.00 98.00 178 LYS A CA 1
ATOM 1413 C C . LYS A 1 178 ? -13.628 -2.982 7.426 1.00 98.00 178 LYS A C 1
ATOM 1415 O O . LYS A 1 178 ? -14.521 -3.218 6.609 1.00 98.00 178 LYS A O 1
ATOM 1420 N N . LEU A 1 179 ? -13.268 -1.742 7.763 1.00 97.62 179 LEU A N 1
ATOM 1421 C CA . LEU A 1 179 ? -13.802 -0.552 7.100 1.00 97.62 179 LEU A CA 1
ATOM 1422 C C . LEU A 1 179 ? -13.349 -0.485 5.640 1.00 97.62 179 LEU A C 1
ATOM 1424 O O . LEU A 1 179 ? -14.182 -0.253 4.767 1.00 97.62 179 LEU A O 1
ATOM 1428 N N . TRP A 1 180 ? -12.070 -0.760 5.376 1.00 97.62 180 TRP A N 1
ATOM 1429 C CA . TRP A 1 180 ? -11.525 -0.844 4.025 1.00 97.62 180 TRP A CA 1
ATOM 1430 C C . TRP A 1 180 ? -12.232 -1.915 3.194 1.00 97.62 180 TRP A C 1
ATOM 1432 O O . TRP A 1 180 ? -12.681 -1.633 2.089 1.00 97.62 180 TRP A O 1
ATOM 1442 N N . ASP A 1 181 ? -12.400 -3.123 3.732 1.00 97.62 181 ASP A N 1
ATOM 1443 C CA . ASP A 1 181 ? -13.060 -4.217 3.020 1.00 97.62 181 ASP A CA 1
ATOM 1444 C C . ASP A 1 181 ? -14.512 -3.890 2.662 1.00 97.62 181 ASP A C 1
ATOM 1446 O O . ASP A 1 181 ? -14.987 -4.291 1.599 1.00 97.62 181 ASP A O 1
ATOM 1450 N N . ARG A 1 182 ? -15.225 -3.175 3.541 1.00 98.06 182 ARG A N 1
ATOM 1451 C CA . ARG A 1 182 ? -16.574 -2.672 3.255 1.00 98.06 182 ARG A CA 1
ATOM 1452 C C . ARG A 1 182 ? -16.539 -1.631 2.141 1.00 98.06 182 ARG A C 1
ATOM 1454 O O . ARG A 1 182 ? -17.170 -1.844 1.116 1.00 98.06 182 ARG A O 1
ATOM 1461 N N . TYR A 1 183 ? -15.749 -0.575 2.318 1.00 97.56 183 TYR A N 1
ATOM 1462 C CA . TYR A 1 183 ? -15.642 0.523 1.360 1.00 97.56 183 TYR A CA 1
ATOM 1463 C C . TYR A 1 183 ? -15.237 0.040 -0.039 1.00 97.56 183 TYR A C 1
ATOM 1465 O O . TYR A 1 183 ? -15.867 0.389 -1.027 1.00 97.56 183 TYR A O 1
ATOM 1473 N N . ARG A 1 184 ? -14.239 -0.846 -0.120 1.00 97.00 184 ARG A N 1
ATOM 1474 C CA . ARG A 1 184 ? -13.760 -1.444 -1.371 1.00 97.00 184 ARG A CA 1
ATOM 1475 C C . ARG A 1 184 ? -14.861 -2.186 -2.129 1.00 97.00 184 ARG A C 1
ATOM 1477 O O . ARG A 1 184 ? -14.897 -2.119 -3.351 1.00 97.00 184 ARG A O 1
ATOM 1484 N N . ARG A 1 185 ? -15.732 -2.915 -1.421 1.00 95.81 185 ARG A N 1
ATOM 1485 C CA . ARG A 1 185 ? -16.863 -3.623 -2.043 1.00 95.81 185 ARG A CA 1
ATOM 1486 C C . ARG A 1 185 ? -17.951 -2.662 -2.497 1.00 95.81 185 ARG A C 1
ATOM 1488 O O . ARG A 1 185 ? -18.440 -2.825 -3.607 1.00 95.81 185 ARG A O 1
ATOM 1495 N N . ASP A 1 186 ? -18.309 -1.708 -1.644 1.00 96.62 186 ASP A N 1
ATOM 1496 C CA . ASP A 1 186 ? -19.397 -0.764 -1.907 1.00 96.62 186 ASP A CA 1
ATOM 1497 C C . ASP A 1 186 ? -19.064 0.148 -3.105 1.00 96.62 186 ASP A C 1
ATOM 1499 O O . ASP A 1 186 ? -19.933 0.442 -3.919 1.00 96.62 186 ASP A O 1
ATOM 1503 N N . GLU A 1 187 ? -17.790 0.521 -3.259 1.00 95.56 187 GLU A N 1
ATOM 1504 C CA . GLU A 1 187 ? -17.295 1.403 -4.327 1.00 95.56 187 GLU A CA 1
ATOM 1505 C C . GLU A 1 187 ? -16.680 0.647 -5.525 1.00 95.56 187 GLU A C 1
ATOM 1507 O O . GLU A 1 187 ? -16.109 1.269 -6.419 1.00 95.56 187 GLU A O 1
ATOM 1512 N N . HIS A 1 188 ? -16.765 -0.690 -5.558 1.00 95.56 188 HIS A N 1
ATOM 1513 C CA . HIS A 1 188 ? -16.208 -1.533 -6.631 1.00 95.56 188 HIS A CA 1
ATOM 1514 C C . HIS A 1 188 ? -14.727 -1.250 -6.948 1.00 95.56 188 HIS A C 1
ATOM 1516 O O . HIS A 1 188 ? -14.319 -1.104 -8.104 1.00 95.56 188 HIS A O 1
ATOM 1522 N N . LEU A 1 189 ? -13.913 -1.166 -5.896 1.00 96.06 189 LEU A N 1
ATOM 1523 C CA . LEU A 1 189 ? -12.488 -0.881 -6.002 1.00 96.06 189 LEU A CA 1
ATOM 1524 C C . LEU A 1 189 ? -11.642 -2.162 -6.000 1.00 96.06 189 LEU A C 1
ATOM 1526 O O . LEU A 1 189 ? -11.922 -3.152 -5.311 1.00 96.06 189 LEU A O 1
ATOM 1530 N N . ASP A 1 190 ? -10.526 -2.112 -6.714 1.00 95.31 190 ASP A N 1
ATOM 1531 C CA . ASP A 1 190 ? -9.518 -3.160 -6.706 1.00 95.31 190 ASP A CA 1
ATOM 1532 C C . ASP A 1 190 ? -8.687 -3.163 -5.398 1.00 95.31 190 ASP A C 1
ATOM 1534 O O . ASP A 1 190 ? -8.968 -2.471 -4.416 1.00 95.31 190 ASP A O 1
ATOM 1538 N N . LEU A 1 191 ? -7.640 -3.992 -5.337 1.00 95.00 191 LEU A N 1
ATOM 1539 C CA . LEU A 1 191 ? -6.764 -4.100 -4.157 1.00 95.00 191 LEU A CA 1
ATOM 1540 C C . LEU A 1 191 ? -5.952 -2.827 -3.863 1.00 95.00 191 LEU A C 1
ATOM 1542 O O . LEU A 1 191 ? -5.390 -2.678 -2.770 1.00 95.00 191 LEU A O 1
ATOM 1546 N N . TYR A 1 192 ? -5.837 -1.949 -4.849 1.00 95.94 192 TYR A N 1
ATOM 1547 C CA . TYR A 1 192 ? -5.084 -0.714 -4.788 1.00 95.94 192 TYR A CA 1
ATOM 1548 C C . TYR A 1 192 ? -6.024 0.460 -4.444 1.00 95.94 192 TYR A C 1
ATOM 1550 O O . TYR A 1 192 ? -5.601 1.407 -3.783 1.00 95.94 192 TYR A O 1
ATOM 1558 N N . GLY A 1 193 ? -7.314 0.375 -4.751 1.00 94.38 193 GLY A N 1
ATOM 1559 C CA . GLY A 1 193 ? -8.270 1.472 -4.581 1.00 94.38 193 GLY A CA 1
ATOM 1560 C C . GLY A 1 193 ? -8.575 2.199 -5.884 1.00 94.38 193 GLY A C 1
ATOM 1561 O O . GLY A 1 193 ? -9.049 3.329 -5.841 1.00 94.38 193 GLY A O 1
ATOM 1562 N N . ASP A 1 194 ? -8.281 1.559 -7.014 1.00 93.62 194 ASP A N 1
ATOM 1563 C CA . ASP A 1 194 ? -8.661 2.008 -8.347 1.00 93.62 194 ASP A CA 1
ATOM 1564 C C . ASP A 1 194 ? -9.989 1.326 -8.740 1.00 93.62 194 ASP A C 1
ATOM 1566 O O . ASP A 1 194 ? -10.281 0.225 -8.271 1.00 93.62 194 ASP A O 1
ATOM 1570 N N . ILE A 1 195 ? -10.820 1.973 -9.567 1.00 91.75 195 ILE A N 1
ATOM 1571 C CA . ILE A 1 195 ? -12.107 1.399 -10.004 1.00 91.75 195 ILE A CA 1
ATOM 1572 C C . ILE A 1 195 ? -11.837 0.139 -10.831 1.00 91.75 195 ILE A C 1
ATOM 1574 O O . ILE A 1 195 ? -11.068 0.176 -11.795 1.00 91.75 195 ILE A O 1
ATOM 1578 N N . GLU A 1 196 ? -12.487 -0.968 -10.476 1.00 82.38 196 GLU A N 1
ATOM 1579 C CA . GLU A 1 196 ? -12.379 -2.216 -11.225 1.00 82.38 196 GLU A CA 1
ATOM 1580 C C . GLU A 1 196 ? -13.100 -2.064 -12.576 1.00 82.38 196 GLU A C 1
ATOM 1582 O O . GLU A 1 196 ? -14.327 -2.101 -12.669 1.00 82.38 196 GLU A O 1
ATOM 1587 N N . VAL A 1 197 ? -12.335 -1.834 -13.647 1.00 77.12 197 VAL A N 1
ATOM 1588 C CA . VAL A 1 197 ? -12.879 -1.771 -15.009 1.00 77.12 197 VAL A CA 1
ATOM 1589 C C . VAL A 1 197 ? -13.124 -3.203 -15.484 1.00 77.12 197 VAL A C 1
ATOM 1591 O O . VAL A 1 197 ? -12.167 -3.919 -15.788 1.00 77.12 197 VAL A O 1
ATOM 1594 N N . ASP A 1 198 ? -14.397 -3.618 -15.536 1.00 61.50 198 ASP A N 1
ATOM 1595 C CA . ASP A 1 198 ? -14.827 -4.938 -16.029 1.00 61.50 198 ASP A CA 1
ATOM 1596 C C . ASP A 1 198 ? -14.335 -5.119 -17.477 1.00 61.50 198 ASP A C 1
ATOM 1598 O O . ASP A 1 198 ? -14.923 -4.617 -18.436 1.00 61.50 198 ASP A O 1
ATOM 1602 N N . SER A 1 199 ? -13.184 -5.771 -17.631 1.00 50.34 199 SER A N 1
ATOM 1603 C CA . SER A 1 199 ? -12.556 -6.053 -18.920 1.00 50.34 199 SER A CA 1
ATOM 1604 C C . SER A 1 199 ? -13.119 -7.379 -19.432 1.00 50.34 199 SER A C 1
ATOM 1606 O O . SER A 1 199 ? -12.465 -8.419 -19.351 1.00 50.34 199 SER A O 1
ATOM 1608 N N . ARG A 1 200 ? -14.378 -7.340 -19.888 1.00 37.28 200 ARG A N 1
ATOM 1609 C CA . ARG A 1 200 ? -15.022 -8.432 -20.637 1.00 37.28 200 ARG A CA 1
ATOM 1610 C C . ARG A 1 200 ? -14.666 -8.400 -22.113 1.00 37.28 200 ARG A C 1
ATOM 1612 O O . ARG A 1 200 ? -14.620 -7.288 -22.683 1.00 37.28 200 ARG A O 1
#

Secondary structure (DSSP, 8-state):
---------------------------------------------------------------------------------PPTTTTT----HHHHHHHHHH--TT--HHHHHHHHHHHHHHHHHHHHHTT-PPPEEE-TTT--EEEPPPP---HHHHHHHHHHTTSS-HHHHHHHHHHHHHHHHHTTB-SSSSB-----